Protein AF-0000000065843383 (afdb_homodimer)

Sequence (308 aa):
MALSLYLIAVICSLVGFTASQQTCDNDNRFCFPNVVANWIGAAEYCSRNGWRLAVLDSEQKQQQVEELAQRVDAFKTAKVELWIGASDLAREGKFMWHPTGLDVSYSKWIAGMPDNKDGYEHCVHLWYEPSRLINWHWNDVVCASMRRFVCEQAMALSLYLIAVICSLVGFTASQQTCDNDNRFCFPNVVANWIGAAEYCSRNGWRLAVLDSEQKQQQVEELAQRVDAFKTAKVELWIGASDLAREGKFMWHPTGLDVSYSKWIAGMPDNKDGYEHCVHLWYEPSRLINWHWNDVVCASMRRFVCEQA

Secondary structure (DSSP, 8-state):
----------------------EE-TTSSEEE-S--B-HHHHHHHHHHTTEEE----SHHHHHHHHHHHHH-GGG-SS-EEEEEEEE-SSSTT--EETTTTEE-----BPTT----GGG---EEEEEEEGGGTEEEEEEEE-TTS-BEE-EEE-/----------------------EE-TTSSEEE-S--B-HHHHHHHHHHTTEEE----SHHHHHHHHHHHHH-GGG-SS-EEEEEEEE-SSSTT--EETTTTEE-----BPTT----GGG---EEEEEEEGGGTEEEEEEEE-TTS-BEE-EEE-

pLDDT: mean 89.37, std 19.62, range [33.84, 98.94]

Nearest PDB structures (foldseek):
  4yli-assembly2_D  TM=8.016E-01  e=1.126E-09  Homo sapiens
  4wrf-assembly1_A  TM=7.908E-01  e=1.998E-09  Rattus norvegicus
  5ffs-assembly1_A  TM=7.928E-01  e=1.441E-08  Rattus norvegicus
  4wre-assembly1_A  TM=8.042E-01  e=2.725E-08  Rattus norvegicus
  5e4l-assembly1_A  TM=8.263E-01  e=9.145E-08  Homo sapiens

InterPro domains:
  IPR001304 C-type lectin-like [PF00059] (37-153)
  IPR001304 C-type lectin-like [PS50041] (27-152)
  IPR001304 C-type lectin-like [SM00034] (18-152)
  IPR016186 C-type lectin-like/link domain superfamily [G3DSA:3.10.100.10] (13-153)
  IPR016187 C-type lectin fold [SSF56436] (28-153)
  IPR050111 C-type lectin and snaclec domain-containing protein [PTHR22803] (27-153)

Structure (mmCIF, N/CA/C/O backbone):
data_AF-0000000065843383-model_v1
#
loop_
_entity.id
_entity.type
_entity.pdbx_description
1 polymer 'C-type lectin 16'
#
loop_
_atom_site.group_PDB
_atom_site.id
_atom_site.type_symbol
_atom_site.label_atom_id
_atom_site.label_alt_id
_atom_site.label_comp_id
_atom_site.label_asym_id
_atom_site.label_entity_id
_atom_site.label_seq_id
_atom_site.pdbx_PDB_ins_code
_atom_site.Cartn_x
_atom_site.Cartn_y
_atom_site.Cartn_z
_atom_site.occupancy
_atom_site.B_iso_or_equiv
_atom_site.auth_seq_id
_atom_site.auth_comp_id
_atom_site.auth_asym_id
_atom_site.auth_atom_id
_atom_site.pdbx_PDB_model_num
ATOM 1 N N . MET A 1 1 ? 53.938 -4.336 -49.5 1 35.94 1 MET A N 1
ATOM 2 C CA . MET A 1 1 ? 53.375 -4.125 -48.156 1 35.94 1 MET A CA 1
ATOM 3 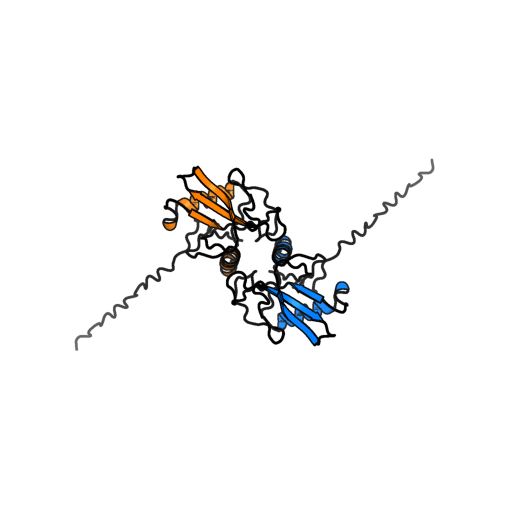C C . MET A 1 1 ? 51.938 -4.641 -48.094 1 35.94 1 MET A C 1
ATOM 5 O O . MET A 1 1 ? 51.062 -4.148 -48.781 1 35.94 1 MET A O 1
ATOM 9 N N . ALA A 1 2 ? 51.781 -6.035 -47.844 1 46.44 2 ALA A N 1
ATOM 10 C CA . ALA A 1 2 ? 50.531 -6.781 -47.625 1 46.44 2 ALA A CA 1
ATOM 11 C C . ALA A 1 2 ? 49.719 -6.18 -46.5 1 46.44 2 ALA A C 1
ATOM 13 O O . ALA A 1 2 ? 50.219 -5.93 -45.406 1 46.44 2 ALA A O 1
ATOM 14 N N . LEU A 1 3 ? 48.688 -5.391 -46.844 1 41.56 3 LEU A N 1
ATOM 15 C CA . LEU A 1 3 ? 47.688 -4.82 -45.938 1 41.56 3 LEU A CA 1
ATOM 16 C C . LEU A 1 3 ? 46.969 -5.918 -45.156 1 41.56 3 LEU A C 1
ATOM 18 O O . LEU A 1 3 ? 46.281 -6.754 -45.781 1 41.56 3 LEU A O 1
ATOM 22 N N . SER A 1 4 ? 47.562 -6.418 -44.094 1 44.94 4 SER A N 1
ATOM 23 C CA . SER A 1 4 ? 46.844 -7.355 -43.219 1 44.94 4 SER A CA 1
ATOM 24 C C . SER A 1 4 ? 45.594 -6.727 -42.656 1 44.94 4 SER A C 1
ATOM 26 O O . SER A 1 4 ? 45.656 -5.676 -42 1 44.94 4 SER A O 1
ATOM 28 N N . LEU A 1 5 ? 44.469 -6.945 -43.281 1 40.81 5 LEU A N 1
ATOM 29 C CA . LEU A 1 5 ? 43.156 -6.598 -42.75 1 40.81 5 LEU A CA 1
ATOM 30 C C . LEU A 1 5 ? 42.906 -7.32 -41.406 1 40.81 5 LEU A C 1
ATOM 32 O O . LEU A 1 5 ? 42.875 -8.555 -41.375 1 40.81 5 LEU A O 1
ATOM 36 N N . TYR A 1 6 ? 43.312 -6.695 -40.25 1 44.41 6 TYR A N 1
ATOM 37 C CA . TYR A 1 6 ? 42.875 -7.176 -38.969 1 44.41 6 TYR A CA 1
ATOM 38 C C . TYR A 1 6 ? 41.344 -7.098 -38.812 1 44.41 6 TYR A C 1
ATOM 40 O O . TYR A 1 6 ? 40.781 -6.012 -38.875 1 44.41 6 TYR A O 1
ATOM 48 N N . LEU A 1 7 ? 40.656 -8.18 -39.219 1 40.91 7 LEU A N 1
ATOM 49 C CA . LEU A 1 7 ? 39.25 -8.281 -38.875 1 40.91 7 LEU A CA 1
ATOM 50 C C . LEU A 1 7 ? 39.031 -8.297 -37.375 1 40.91 7 LEU A C 1
ATOM 52 O O . LEU A 1 7 ? 39.531 -9.203 -36.688 1 40.91 7 LEU A O 1
ATOM 56 N N . ILE A 1 8 ? 38.969 -7.141 -36.75 1 41.28 8 ILE A N 1
ATOM 57 C CA . ILE A 1 8 ? 38.562 -7.098 -35.344 1 41.28 8 ILE A CA 1
ATOM 58 C C . ILE A 1 8 ? 37.156 -7.711 -35.219 1 41.28 8 ILE A C 1
ATOM 60 O O . ILE A 1 8 ? 36.188 -7.172 -35.75 1 41.28 8 ILE A O 1
ATOM 64 N N . ALA A 1 9 ? 37.094 -9.023 -35.094 1 38.25 9 ALA A N 1
ATOM 65 C CA . ALA A 1 9 ? 35.844 -9.609 -34.625 1 38.25 9 ALA A CA 1
ATOM 66 C C . ALA A 1 9 ? 35.406 -9.023 -33.281 1 38.25 9 ALA A C 1
ATOM 68 O O . ALA A 1 9 ? 36.094 -9.219 -32.281 1 38.25 9 ALA A O 1
ATOM 69 N N . VAL A 1 10 ? 34.781 -7.832 -33.406 1 37.31 10 VAL A N 1
ATOM 70 C CA . VAL A 1 10 ? 34.062 -7.43 -32.188 1 37.31 10 VAL A CA 1
ATOM 71 C C . VAL A 1 10 ? 33.156 -8.562 -31.719 1 37.31 10 VAL A C 1
ATOM 73 O O . VAL A 1 10 ? 32.219 -8.953 -32.438 1 37.31 10 VAL A O 1
ATOM 76 N N . ILE A 1 11 ? 33.688 -9.484 -31.016 1 37.38 11 ILE A N 1
ATOM 77 C CA . ILE A 1 11 ? 32.812 -10.414 -30.312 1 37.38 11 ILE A CA 1
ATOM 78 C C . ILE A 1 11 ? 31.797 -9.633 -29.484 1 37.38 11 ILE A C 1
ATOM 80 O O . ILE A 1 11 ? 32.156 -8.906 -28.562 1 37.38 11 ILE A O 1
ATOM 84 N N . CYS A 1 12 ? 30.797 -9.141 -30.141 1 35.34 12 CYS A N 1
ATOM 85 C CA . CYS A 1 12 ? 29.641 -8.766 -29.344 1 35.34 12 CYS A CA 1
ATOM 86 C C . CYS A 1 12 ? 29.281 -9.859 -28.344 1 35.34 12 CYS A C 1
ATOM 88 O O . CYS A 1 12 ? 28.844 -10.938 -28.734 1 35.34 12 CYS A O 1
ATOM 90 N N . SER A 1 13 ? 30.141 -10.023 -27.375 1 35.97 13 SER A N 1
ATOM 91 C CA . SER A 1 13 ? 29.594 -10.844 -26.297 1 35.97 13 SER A CA 1
ATOM 92 C C . SER A 1 13 ? 28.141 -10.477 -26.031 1 35.97 13 SER A C 1
ATOM 94 O O . SER A 1 13 ? 27.828 -9.328 -25.719 1 35.97 13 SER A O 1
ATOM 96 N N . LEU A 1 14 ? 27.266 -11.039 -26.797 1 34.94 14 LEU A N 1
ATOM 97 C CA . LEU A 1 14 ? 25.938 -11.086 -26.188 1 34.94 14 LEU A CA 1
ATOM 98 C C . LEU A 1 14 ? 26.031 -11.406 -24.703 1 34.94 14 LEU A C 1
ATOM 100 O O . LEU A 1 14 ? 26.328 -12.547 -24.328 1 34.94 14 LEU A O 1
ATOM 104 N N . VAL A 1 15 ? 26.766 -10.602 -23.953 1 36.19 15 VAL A N 1
ATOM 105 C CA . VAL A 1 15 ? 26.422 -10.781 -22.547 1 36.19 15 VAL A CA 1
ATOM 106 C C . VAL A 1 15 ? 24.953 -11.18 -22.422 1 36.19 15 VAL A C 1
ATOM 108 O O . VAL A 1 15 ? 24.062 -10.43 -22.844 1 36.19 15 VAL A O 1
ATOM 111 N N . GLY A 1 16 ? 24.656 -12.359 -22.719 1 33.84 16 GLY A N 1
ATOM 112 C CA . GLY A 1 16 ? 23.359 -12.828 -22.25 1 33.84 16 GLY A CA 1
ATOM 113 C C . GLY A 1 16 ? 22.984 -12.266 -20.891 1 33.84 16 GLY A C 1
ATOM 114 O O . GLY A 1 16 ? 23.484 -12.711 -19.859 1 33.84 16 GLY A O 1
ATOM 115 N N . PHE A 1 17 ? 23.109 -11.016 -20.641 1 36.31 17 PHE A N 1
ATOM 116 C CA . PHE A 1 17 ? 22.344 -10.625 -19.469 1 36.31 17 PHE A CA 1
ATOM 117 C C . PHE A 1 17 ? 21.078 -11.461 -19.344 1 36.31 17 PHE A C 1
ATOM 119 O O . PHE A 1 17 ? 20.156 -11.336 -20.141 1 36.31 17 PHE A O 1
ATOM 126 N N . THR A 1 18 ? 21.156 -12.711 -19.047 1 39.41 18 THR A N 1
ATOM 127 C CA . THR A 1 18 ? 19.969 -13.414 -18.562 1 39.41 18 THR A CA 1
ATOM 128 C C . THR A 1 18 ? 19.156 -12.531 -17.625 1 39.41 18 THR A C 1
ATOM 130 O O . THR A 1 18 ? 19.547 -12.297 -16.484 1 39.41 18 THR A O 1
ATOM 133 N N . ALA A 1 19 ? 18.859 -11.398 -17.891 1 42.53 19 ALA A N 1
ATOM 134 C CA . ALA A 1 19 ? 17.859 -10.641 -17.125 1 42.53 19 ALA A CA 1
ATOM 135 C C . ALA A 1 19 ? 16.797 -11.562 -16.547 1 42.53 19 ALA A C 1
ATOM 137 O O . ALA A 1 19 ? 16.172 -12.344 -17.266 1 42.53 19 ALA A O 1
ATOM 138 N N . SER A 1 20 ? 16.938 -12.305 -15.508 1 50.81 20 SER A N 1
ATOM 139 C CA . SER A 1 20 ? 15.844 -13 -14.836 1 50.81 20 SER A CA 1
ATOM 140 C C . SER A 1 20 ? 14.492 -12.453 -15.273 1 50.81 20 SER A C 1
ATOM 142 O O . SER A 1 20 ? 14.156 -11.305 -14.984 1 50.81 20 SER A O 1
ATOM 144 N N . GLN A 1 21 ? 14.062 -12.664 -16.594 1 62.78 21 GLN A N 1
ATOM 145 C CA . GLN A 1 21 ? 13.07 -11.992 -17.438 1 62.78 21 GLN A CA 1
ATOM 146 C C . GLN A 1 21 ? 11.664 -12.172 -16.891 1 62.78 21 GLN A C 1
ATOM 148 O O . GLN A 1 21 ? 11.281 -13.273 -16.484 1 62.78 21 GLN A O 1
ATOM 153 N N . GLN A 1 22 ? 11.023 -11.164 -16.422 1 81.25 22 GLN A N 1
ATOM 154 C CA . GLN A 1 22 ? 9.594 -11.102 -16.172 1 81.25 22 GLN A CA 1
ATOM 155 C C . GLN A 1 22 ? 8.797 -11.75 -17.297 1 81.25 22 GLN A C 1
ATOM 157 O O . GLN A 1 22 ? 9.172 -11.641 -18.469 1 81.25 22 GLN A O 1
ATOM 162 N N . THR A 1 23 ? 7.969 -12.781 -17.016 1 88.44 23 THR A N 1
ATOM 163 C CA . THR A 1 23 ? 7.043 -13.352 -17.984 1 88.44 23 THR A CA 1
ATOM 164 C C . THR A 1 23 ? 5.75 -12.539 -18.047 1 88.44 23 THR A C 1
ATOM 166 O O . THR A 1 23 ? 5.121 -12.297 -17.016 1 88.44 23 THR A O 1
ATOM 169 N N . CYS A 1 24 ? 5.453 -12.062 -19.219 1 92.69 24 CYS A N 1
ATOM 170 C CA . CYS A 1 24 ? 4.219 -11.305 -19.422 1 92.69 24 CYS A CA 1
ATOM 171 C C . CYS A 1 24 ? 3.334 -11.984 -20.469 1 92.69 24 CYS A C 1
ATOM 173 O O . CYS A 1 24 ? 3.797 -12.844 -21.219 1 92.69 24 CYS A O 1
ATOM 175 N N . ASP A 1 25 ? 2.061 -11.68 -20.344 1 89.75 25 ASP A N 1
ATOM 176 C CA . ASP A 1 25 ? 1.201 -12.141 -21.438 1 89.75 25 ASP A CA 1
ATOM 177 C C . ASP A 1 25 ? 1.438 -11.328 -22.703 1 89.75 25 ASP A C 1
ATOM 179 O O . ASP A 1 25 ? 2.262 -10.414 -22.719 1 89.75 25 ASP A O 1
ATOM 183 N N . ASN A 1 26 ? 0.768 -11.789 -23.75 1 85.75 26 ASN A N 1
ATOM 184 C CA . ASN A 1 26 ? 1.025 -11.219 -25.062 1 85.75 26 ASN A CA 1
ATOM 185 C C . ASN A 1 26 ? 0.741 -9.719 -25.094 1 85.75 26 ASN A C 1
ATOM 187 O O . ASN A 1 26 ? 1.469 -8.953 -25.734 1 85.75 26 ASN A O 1
ATOM 191 N N . ASP A 1 27 ? -0.275 -9.266 -24.328 1 89.25 27 ASP A N 1
ATOM 192 C CA . ASP A 1 27 ? -0.665 -7.855 -24.328 1 89.25 27 ASP A CA 1
ATOM 193 C C . ASP A 1 27 ? -0.027 -7.109 -23.156 1 89.25 27 ASP A C 1
ATOM 195 O O . ASP A 1 27 ? -0.339 -5.941 -22.922 1 89.25 27 ASP A O 1
ATOM 199 N N . ASN A 1 28 ? 0.781 -7.809 -22.5 1 87.38 28 ASN A N 1
ATOM 200 C CA . ASN A 1 28 ? 1.466 -7.246 -21.328 1 87.38 28 ASN A CA 1
ATOM 201 C C . ASN A 1 28 ? 0.475 -6.723 -20.297 1 87.38 28 ASN A C 1
ATOM 203 O O . ASN A 1 28 ? 0.735 -5.719 -19.641 1 87.38 28 ASN A O 1
ATOM 207 N N . ARG A 1 29 ? -0.583 -7.367 -20.25 1 95.12 29 ARG A N 1
ATOM 208 C CA . ARG A 1 29 ? -1.569 -6.984 -19.25 1 95.12 29 ARG A CA 1
ATOM 209 C C . ARG A 1 29 ? -1.163 -7.484 -17.875 1 95.12 29 ARG A C 1
ATOM 211 O O . ARG A 1 29 ? -1.337 -6.781 -16.875 1 95.12 29 ARG A O 1
ATOM 218 N N . PHE A 1 30 ? -0.709 -8.719 -17.812 1 98.12 30 PHE A N 1
ATOM 219 C CA . PHE A 1 30 ? -0.21 -9.336 -16.578 1 98.12 30 PHE A CA 1
ATOM 220 C C . PHE A 1 30 ? 1.233 -9.789 -16.75 1 98.12 30 PHE A C 1
ATOM 222 O O . PHE A 1 30 ? 1.602 -10.32 -17.812 1 98.12 30 PHE A O 1
ATOM 229 N N . CYS A 1 31 ? 2.033 -9.539 -15.719 1 97 31 CYS A N 1
ATOM 230 C CA . CYS A 1 31 ? 3.439 -9.922 -15.734 1 97 31 CYS A CA 1
ATOM 231 C C . CYS A 1 31 ? 3.854 -10.539 -14.406 1 97 31 CYS A C 1
ATOM 233 O O . CYS A 1 31 ? 3.418 -10.086 -13.344 1 97 31 CYS A O 1
ATOM 235 N N . PHE A 1 32 ? 4.668 -11.562 -14.469 1 97.69 32 PHE A N 1
ATOM 236 C CA . PHE A 1 32 ? 5.25 -12.188 -13.289 1 97.69 32 PHE A CA 1
ATOM 237 C C . PHE A 1 32 ? 6.715 -11.797 -13.133 1 97.69 32 PHE A C 1
ATOM 239 O O . PHE A 1 32 ? 7.582 -12.32 -13.836 1 97.69 32 PHE A O 1
ATOM 246 N N . PRO A 1 33 ? 7.02 -10.867 -12.227 1 96 33 PRO A N 1
ATOM 247 C CA . PRO A 1 33 ? 8.43 -10.586 -11.945 1 96 33 PRO A CA 1
ATOM 248 C C . PRO A 1 33 ? 9.188 -11.805 -11.43 1 96 33 PRO A C 1
ATOM 250 O O . PRO A 1 33 ? 8.578 -12.703 -10.82 1 96 33 PRO A O 1
ATOM 253 N N . ASN A 1 34 ? 10.453 -11.875 -11.656 1 94.31 34 ASN A N 1
ATOM 254 C CA . ASN A 1 34 ? 11.289 -12.953 -11.141 1 94.31 34 ASN A CA 1
ATOM 255 C C . ASN A 1 34 ? 11.93 -12.578 -9.812 1 94.31 34 ASN A C 1
ATOM 257 O O . ASN A 1 34 ? 13.148 -12.695 -9.648 1 94.31 34 ASN A O 1
ATOM 261 N N . VAL A 1 35 ? 11.148 -12.102 -8.859 1 95.88 35 VAL A N 1
ATOM 262 C CA . VAL A 1 35 ? 11.562 -11.719 -7.516 1 95.88 35 VAL A CA 1
ATOM 263 C C . VAL A 1 35 ? 10.477 -12.086 -6.512 1 95.88 35 VAL A C 1
ATOM 265 O O . VAL A 1 35 ? 9.305 -12.227 -6.879 1 95.88 35 VAL A O 1
ATOM 268 N N . VAL A 1 36 ? 10.883 -12.375 -5.273 1 98 36 VAL A N 1
ATOM 269 C CA . VAL A 1 36 ? 9.953 -12.562 -4.168 1 98 36 VAL A CA 1
ATOM 270 C C . VAL A 1 36 ? 9.938 -11.32 -3.285 1 98 36 VAL A C 1
ATOM 272 O O . VAL A 1 36 ? 10.938 -10.602 -3.188 1 98 36 VAL A O 1
ATOM 275 N N . ALA A 1 37 ? 8.852 -11.016 -2.701 1 98.75 37 ALA A N 1
ATOM 276 C CA . ALA A 1 37 ? 8.688 -9.875 -1.805 1 98.75 37 ALA A CA 1
ATOM 277 C C . ALA A 1 37 ? 7.551 -10.109 -0.813 1 98.75 37 ALA A C 1
ATOM 279 O O . ALA A 1 37 ? 6.758 -11.039 -0.98 1 98.75 37 ALA A O 1
ATOM 280 N N . ASN A 1 38 ? 7.531 -9.305 0.237 1 98.88 38 ASN A N 1
ATOM 281 C CA . ASN A 1 38 ? 6.285 -9.242 0.999 1 98.88 38 ASN A CA 1
ATOM 282 C C . ASN A 1 38 ? 5.215 -8.453 0.254 1 98.88 38 ASN A C 1
ATOM 284 O O . ASN A 1 38 ? 5.469 -7.922 -0.831 1 98.88 38 ASN A O 1
ATOM 288 N N . TRP A 1 39 ? 4.094 -8.422 0.753 1 98.88 39 TRP A N 1
ATOM 289 C CA . TRP A 1 39 ? 2.953 -7.91 0.001 1 98.88 39 TRP A CA 1
ATOM 290 C C . TRP A 1 39 ? 3.17 -6.449 -0.386 1 98.88 39 TRP A C 1
ATOM 292 O O . TRP A 1 39 ? 2.947 -6.066 -1.537 1 98.88 39 TRP A O 1
ATOM 302 N N . ILE A 1 40 ? 3.609 -5.613 0.573 1 98.88 40 ILE A N 1
ATOM 303 C CA . ILE A 1 40 ? 3.855 -4.199 0.307 1 98.88 40 ILE A CA 1
ATOM 304 C C . ILE A 1 40 ? 4.98 -4.055 -0.716 1 98.88 40 ILE A C 1
ATOM 306 O O . ILE A 1 40 ? 4.887 -3.246 -1.642 1 98.88 40 ILE A O 1
ATOM 310 N N . GLY A 1 41 ? 6.035 -4.824 -0.508 1 98.81 41 GLY A N 1
ATOM 311 C CA . GLY A 1 41 ? 7.121 -4.82 -1.476 1 98.81 41 GLY A CA 1
ATOM 312 C C . GLY A 1 41 ? 6.672 -5.203 -2.875 1 98.81 41 GLY A C 1
ATOM 313 O O . GLY A 1 41 ? 7.16 -4.645 -3.859 1 98.81 41 GLY A O 1
ATOM 314 N N . ALA A 1 42 ? 5.816 -6.172 -2.984 1 98.88 42 ALA A N 1
ATOM 315 C CA . ALA A 1 42 ? 5.266 -6.562 -4.277 1 98.88 42 ALA A CA 1
ATOM 316 C C . ALA A 1 42 ? 4.516 -5.402 -4.93 1 98.88 42 ALA A C 1
ATOM 318 O O . ALA A 1 42 ? 4.691 -5.137 -6.121 1 98.88 42 ALA A O 1
ATOM 319 N N . ALA A 1 43 ? 3.703 -4.746 -4.109 1 98.88 43 ALA A N 1
ATOM 320 C CA . ALA A 1 43 ? 2.975 -3.584 -4.613 1 98.88 43 ALA A CA 1
ATOM 321 C C . ALA A 1 43 ? 3.936 -2.504 -5.102 1 98.88 43 ALA A C 1
ATOM 323 O O . ALA A 1 43 ? 3.732 -1.924 -6.172 1 98.88 43 ALA A O 1
ATOM 324 N N . GLU A 1 44 ? 4.941 -2.252 -4.359 1 98.69 44 GLU A N 1
ATOM 325 C CA . GLU A 1 44 ? 5.902 -1.209 -4.707 1 98.69 44 GLU A CA 1
ATOM 326 C C . GLU A 1 44 ? 6.723 -1.599 -5.934 1 98.69 44 GLU A C 1
ATOM 328 O O . GLU A 1 44 ? 7.039 -0.75 -6.77 1 98.69 44 GLU A O 1
ATOM 333 N N . TYR A 1 45 ? 7.094 -2.863 -6.023 1 98.25 45 TYR A N 1
ATOM 334 C CA . TYR A 1 45 ? 7.793 -3.326 -7.215 1 98.25 45 TYR A CA 1
ATOM 335 C C . TYR A 1 45 ? 6.969 -3.059 -8.469 1 98.25 45 TYR A C 1
ATOM 337 O O . TYR A 1 45 ? 7.488 -2.529 -9.461 1 98.25 45 TYR A O 1
ATOM 345 N N . CYS A 1 46 ? 5.707 -3.48 -8.398 1 98.31 46 CYS A N 1
ATOM 346 C CA . CYS A 1 46 ? 4.852 -3.264 -9.555 1 98.31 46 CYS A CA 1
ATOM 347 C C . CYS A 1 46 ? 4.75 -1.781 -9.898 1 98.31 46 CYS A C 1
ATOM 349 O O . CYS A 1 46 ? 4.891 -1.395 -11.055 1 98.31 46 CYS A O 1
ATOM 351 N N . SER A 1 47 ? 4.594 -0.934 -8.922 1 97.25 47 SER A N 1
ATOM 352 C CA . SER A 1 47 ? 4.477 0.504 -9.133 1 97.25 47 SER A CA 1
ATOM 353 C C . SER A 1 47 ? 5.75 1.073 -9.758 1 97.25 47 SER A C 1
ATOM 355 O O . SER A 1 47 ? 5.684 1.9 -10.672 1 97.25 47 SER A O 1
ATOM 357 N N . ARG A 1 48 ? 6.852 0.632 -9.281 1 97.06 48 ARG A N 1
ATOM 358 C CA . ARG A 1 48 ? 8.141 1.117 -9.773 1 97.06 48 ARG A CA 1
ATOM 359 C C . ARG A 1 48 ? 8.289 0.852 -11.273 1 97.06 48 ARG A C 1
ATOM 361 O O . ARG A 1 48 ? 8.961 1.606 -11.977 1 97.06 48 ARG A O 1
ATOM 368 N N . ASN A 1 49 ? 7.609 -0.122 -11.719 1 95.62 49 ASN A N 1
ATOM 369 C CA . ASN A 1 49 ? 7.75 -0.542 -13.109 1 95.62 49 ASN A CA 1
ATOM 370 C C . ASN A 1 49 ? 6.539 -0.129 -13.945 1 95.62 49 ASN A C 1
ATOM 372 O O . ASN A 1 49 ? 6.328 -0.655 -15.039 1 95.62 49 ASN A O 1
ATOM 376 N N . GLY A 1 50 ? 5.738 0.773 -13.43 1 94.31 50 GLY A N 1
ATOM 377 C CA . GLY A 1 50 ? 4.621 1.331 -14.172 1 94.31 50 GLY A CA 1
ATOM 378 C C . GLY A 1 50 ? 3.406 0.425 -14.195 1 94.31 50 GLY A C 1
ATOM 379 O O . GLY A 1 50 ? 2.533 0.564 -15.055 1 94.31 50 GLY A O 1
ATOM 380 N N . TRP A 1 51 ? 3.4 -0.571 -13.328 1 97.12 51 TRP A N 1
ATOM 381 C CA . TRP A 1 51 ? 2.291 -1.51 -13.188 1 97.12 51 TRP A CA 1
ATOM 382 C C . TRP A 1 51 ? 1.602 -1.34 -11.844 1 97.12 51 TRP A C 1
ATOM 384 O O . TRP A 1 51 ? 1.765 -0.312 -11.18 1 97.12 51 TRP A O 1
ATOM 394 N N . ARG A 1 52 ? 0.715 -2.115 -11.461 1 98.25 52 ARG A N 1
ATOM 395 C CA . ARG A 1 52 ? 0.09 -2.252 -10.156 1 98.25 52 ARG A CA 1
ATOM 396 C C . ARG A 1 52 ? -0.018 -3.717 -9.75 1 98.25 52 ARG A C 1
ATOM 398 O O . ARG A 1 52 ? -0.001 -4.605 -10.602 1 98.25 52 ARG A O 1
ATOM 405 N N . LEU A 1 53 ? -0.014 -3.967 -8.453 1 98.75 53 LEU A N 1
ATOM 406 C CA . LEU A 1 53 ? -0.322 -5.324 -8.008 1 98.75 53 LEU A CA 1
ATOM 407 C C . LEU A 1 53 ? -1.704 -5.75 -8.492 1 98.75 53 LEU A C 1
ATOM 409 O O . LEU A 1 53 ? -2.672 -4.996 -8.367 1 98.75 53 LEU A O 1
ATOM 413 N N . ALA A 1 54 ? -1.822 -6.883 -9.016 1 98.88 54 ALA A N 1
ATOM 414 C CA . ALA A 1 54 ? -2.906 -7.289 -9.906 1 98.88 54 ALA A CA 1
ATOM 415 C C . ALA A 1 54 ? -4.258 -7.176 -9.203 1 98.88 54 ALA A C 1
ATOM 417 O O . ALA A 1 54 ? -4.41 -7.594 -8.055 1 98.88 54 ALA A O 1
ATOM 418 N N . VAL A 1 55 ? -5.152 -6.605 -9.891 1 98.81 55 VAL A N 1
ATOM 419 C CA . VAL A 1 55 ? -6.559 -6.516 -9.523 1 98.81 55 VAL A CA 1
ATOM 420 C C . VAL A 1 55 ? -7.359 -7.586 -10.258 1 98.81 55 VAL A C 1
ATOM 422 O O . VAL A 1 55 ? -7.504 -7.531 -11.484 1 98.81 55 VAL A O 1
ATOM 425 N N . LEU A 1 56 ? -7.852 -8.586 -9.578 1 98.75 56 LEU A N 1
ATOM 426 C CA . LEU A 1 56 ? -8.641 -9.656 -10.172 1 98.75 56 LEU A CA 1
ATOM 427 C C . LEU A 1 56 ? -10.117 -9.516 -9.805 1 98.75 56 LEU A C 1
ATOM 429 O O . LEU A 1 56 ? -10.664 -10.344 -9.078 1 98.75 56 LEU A O 1
ATOM 433 N N . ASP A 1 57 ? -10.719 -8.539 -10.453 1 98.31 57 ASP A N 1
ATOM 434 C CA . ASP A 1 57 ? -12.07 -8.148 -10.047 1 98.31 57 ASP A CA 1
ATOM 435 C C . ASP A 1 57 ? -13.125 -8.852 -10.898 1 98.31 57 ASP A C 1
ATOM 437 O O . ASP A 1 57 ? -14.289 -8.461 -10.898 1 98.31 57 ASP A O 1
ATOM 441 N N . SER A 1 58 ? -12.742 -9.867 -11.656 1 98.5 58 SER A N 1
ATOM 442 C CA . SER A 1 58 ? -13.656 -10.672 -12.461 1 98.5 58 SER A CA 1
ATOM 443 C C . SER A 1 58 ? -13.109 -12.078 -12.688 1 98.5 58 SER A C 1
ATOM 445 O O . SER A 1 58 ? -11.898 -12.297 -12.609 1 98.5 58 SER A O 1
ATOM 447 N N . GLU A 1 59 ? -14.07 -12.961 -13.039 1 98.44 59 GLU A N 1
ATOM 448 C CA . GLU A 1 59 ? -13.672 -14.32 -13.391 1 98.44 59 GLU A CA 1
ATOM 449 C C . GLU A 1 59 ? -12.758 -14.336 -14.609 1 98.44 59 GLU A C 1
ATOM 451 O O . GLU A 1 59 ? -11.82 -15.133 -14.688 1 98.44 59 GLU A O 1
ATOM 456 N N . GLN A 1 60 ? -13.031 -13.484 -15.484 1 98.06 60 GLN A N 1
ATOM 457 C CA . GLN A 1 60 ? -12.227 -13.391 -16.703 1 98.06 60 GLN A CA 1
ATOM 458 C C . GLN A 1 60 ? -10.773 -13.055 -16.359 1 98.06 60 GLN A C 1
ATOM 460 O O . GLN A 1 60 ? -9.852 -13.711 -16.859 1 98.06 60 GLN A O 1
ATOM 465 N N . LYS A 1 61 ? -10.539 -12.031 -15.57 1 97.94 61 LYS A N 1
ATOM 466 C CA . LYS A 1 61 ? -9.18 -11.664 -15.188 1 97.94 61 LYS A CA 1
ATOM 467 C C . LYS A 1 61 ? -8.508 -12.773 -14.398 1 97.94 61 LYS A C 1
ATOM 469 O O . LYS A 1 61 ? -7.32 -13.055 -14.594 1 97.94 61 LYS A O 1
ATOM 474 N N . GLN A 1 62 ? -9.258 -13.422 -13.5 1 98.5 62 GLN A N 1
ATOM 475 C CA . GLN A 1 62 ? -8.758 -14.578 -12.758 1 98.5 62 GLN A CA 1
ATOM 476 C C . GLN A 1 62 ? -8.242 -15.656 -13.703 1 98.5 62 GLN A C 1
ATOM 478 O O . GLN A 1 62 ? -7.113 -16.141 -13.555 1 98.5 62 GLN A O 1
ATOM 483 N N . GLN A 1 63 ? -9.031 -15.945 -14.688 1 98.12 63 GLN A N 1
ATOM 484 C CA . GLN A 1 63 ? -8.68 -17 -15.633 1 98.12 63 GLN A CA 1
ATOM 485 C C . GLN A 1 63 ? -7.473 -16.609 -16.469 1 98.12 63 GLN A C 1
ATOM 487 O O . GLN A 1 63 ? -6.625 -17.438 -16.781 1 98.12 63 GLN A O 1
ATOM 492 N N . GLN A 1 64 ? -7.406 -15.359 -16.828 1 97.69 64 GLN A N 1
ATOM 493 C CA . GLN A 1 64 ? -6.262 -14.875 -17.594 1 97.69 64 GLN A CA 1
ATOM 494 C C . GLN A 1 64 ? -4.961 -15.086 -16.828 1 97.69 64 GLN A C 1
ATOM 496 O O . GLN A 1 64 ? -3.965 -15.539 -17.406 1 97.69 64 GLN A O 1
ATOM 501 N N . VAL A 1 65 ? -4.973 -14.742 -15.562 1 98.44 65 VAL A N 1
ATOM 502 C CA . VAL A 1 65 ? -3.775 -14.883 -14.734 1 98.44 65 VAL A CA 1
ATOM 503 C C . VAL A 1 65 ? -3.439 -16.359 -14.555 1 98.44 65 VAL A C 1
ATOM 505 O O . VAL A 1 65 ? -2.273 -16.75 -14.633 1 98.44 65 VAL A O 1
ATOM 508 N N . GLU A 1 66 ? -4.441 -17.234 -14.336 1 98 66 GLU A N 1
ATOM 509 C CA . GLU A 1 66 ? -4.227 -18.672 -14.18 1 98 66 GLU A CA 1
ATOM 510 C C . GLU A 1 66 ? -3.578 -19.266 -15.422 1 98 66 GLU A C 1
ATOM 512 O O . GLU A 1 66 ? -2.607 -20.031 -15.32 1 98 66 GLU A O 1
ATOM 517 N N . GLU A 1 67 ? -4.125 -18.906 -16.531 1 96.75 67 GLU A N 1
ATOM 518 C CA . GLU A 1 67 ? -3.609 -19.438 -17.781 1 96.75 67 GLU A CA 1
ATOM 519 C C . GLU A 1 67 ? -2.172 -19 -18.016 1 96.75 67 GLU A C 1
ATOM 521 O O . GLU A 1 67 ? -1.327 -19.781 -18.438 1 96.75 67 GLU A O 1
ATOM 526 N N . LEU A 1 68 ? -1.949 -17.75 -17.812 1 96.88 68 LEU A N 1
ATOM 527 C CA . LEU A 1 68 ? -0.593 -17.234 -17.969 1 96.88 68 LEU A CA 1
ATOM 528 C C . LEU A 1 68 ? 0.369 -17.938 -17.016 1 96.88 68 LEU A C 1
ATOM 530 O O . LEU A 1 68 ? 1.474 -18.312 -17.406 1 96.88 68 LEU A O 1
ATOM 534 N N . ALA A 1 69 ? -0.041 -18.094 -15.742 1 97.44 69 ALA A N 1
ATOM 535 C CA . ALA A 1 69 ? 0.803 -18.719 -14.727 1 97.44 69 ALA A CA 1
ATOM 536 C C . ALA A 1 69 ? 1.176 -20.141 -15.125 1 97.44 69 ALA A C 1
ATOM 538 O O . ALA A 1 69 ? 2.299 -20.594 -14.883 1 97.44 69 ALA A O 1
ATOM 539 N N . GLN A 1 70 ? 0.314 -20.812 -15.742 1 94.19 70 GLN A N 1
ATOM 540 C CA . GLN A 1 70 ? 0.531 -22.203 -16.156 1 94.19 70 GLN A CA 1
ATOM 541 C C . GLN A 1 70 ? 1.601 -22.297 -17.234 1 94.19 70 GLN A C 1
ATOM 543 O O . GLN A 1 70 ? 2.172 -23.359 -17.453 1 94.19 70 GLN A O 1
ATOM 548 N N . ARG A 1 71 ? 1.863 -21.156 -17.859 1 91.94 71 ARG A N 1
ATOM 549 C CA . ARG A 1 71 ? 2.83 -21.156 -18.953 1 91.94 71 ARG A CA 1
ATOM 550 C C . ARG A 1 71 ? 4.223 -20.797 -18.453 1 91.94 71 ARG A C 1
ATOM 552 O O . ARG A 1 71 ? 5.203 -20.906 -19.203 1 91.94 71 ARG A O 1
ATOM 559 N N . VAL A 1 72 ? 4.262 -20.375 -17.297 1 92.38 72 VAL A N 1
ATOM 560 C CA . VAL A 1 72 ? 5.539 -19.953 -16.719 1 92.38 72 VAL A CA 1
ATOM 561 C C . VAL A 1 72 ? 6.293 -21.188 -16.203 1 92.38 72 VAL A C 1
ATOM 563 O O . VAL A 1 72 ? 5.797 -21.906 -15.344 1 92.38 72 VAL A O 1
ATOM 566 N N . ASP A 1 73 ? 7.504 -21.422 -16.625 1 91.38 73 ASP A N 1
ATOM 567 C CA . ASP A 1 73 ? 8.297 -22.578 -16.25 1 91.38 73 ASP A CA 1
ATOM 568 C C . ASP A 1 73 ? 8.531 -22.625 -14.742 1 91.38 73 ASP A C 1
ATOM 570 O O . ASP A 1 73 ? 8.422 -23.688 -14.125 1 91.38 73 ASP A O 1
ATOM 574 N N . ALA A 1 74 ? 8.703 -21.5 -14.203 1 91.62 74 ALA A N 1
ATOM 575 C CA . ALA A 1 74 ? 9 -21.422 -12.773 1 91.62 74 ALA A CA 1
ATOM 576 C C . ALA A 1 74 ? 7.805 -21.859 -11.938 1 91.62 74 ALA A C 1
ATOM 578 O O . ALA A 1 74 ? 7.945 -22.141 -10.742 1 91.62 74 ALA A O 1
ATOM 579 N N . PHE A 1 75 ? 6.645 -21.922 -12.555 1 95.06 75 PHE A N 1
ATOM 580 C CA . PHE A 1 75 ? 5.438 -22.25 -11.805 1 95.06 75 PHE A CA 1
ATOM 581 C C . PHE A 1 75 ? 5 -23.688 -12.078 1 95.06 75 PHE A C 1
ATOM 583 O O . PHE A 1 75 ? 3.947 -24.125 -11.609 1 95.06 75 PHE A O 1
ATOM 590 N N . LYS A 1 76 ? 5.77 -24.422 -12.836 1 94.12 76 LYS A N 1
ATOM 591 C CA . LYS A 1 76 ? 5.523 -25.844 -13.031 1 94.12 76 LYS A CA 1
ATOM 592 C C . LYS A 1 76 ? 6.078 -26.656 -11.867 1 94.12 76 LYS A C 1
ATOM 594 O O . LYS A 1 76 ? 6.98 -27.469 -12.047 1 94.12 76 LYS A O 1
ATOM 599 N N . THR A 1 77 ? 5.641 -26.391 -10.727 1 95.31 77 THR A N 1
ATOM 600 C CA . THR A 1 77 ? 6.008 -27.016 -9.461 1 95.31 77 THR A CA 1
ATOM 601 C C . THR A 1 77 ? 4.762 -27.469 -8.703 1 95.31 77 THR A C 1
ATOM 603 O O . THR A 1 77 ? 3.637 -27.219 -9.133 1 95.31 77 THR A O 1
ATOM 606 N N . ALA A 1 78 ? 4.922 -28.203 -7.664 1 96.75 78 ALA A N 1
ATOM 607 C CA . ALA A 1 78 ? 3.832 -28.797 -6.898 1 96.75 78 ALA A CA 1
ATOM 608 C C . ALA A 1 78 ? 3.01 -27.734 -6.184 1 96.75 78 ALA A C 1
ATOM 610 O O . ALA A 1 78 ? 1.862 -27.969 -5.801 1 96.75 78 ALA A O 1
ATOM 611 N N . LYS A 1 79 ? 3.617 -26.578 -5.93 1 98.25 79 LYS A N 1
ATOM 612 C CA . LYS A 1 79 ? 2.953 -25.484 -5.207 1 98.25 79 LYS A CA 1
ATOM 613 C C . LYS A 1 79 ? 3.389 -24.125 -5.738 1 98.25 79 LYS A C 1
ATOM 615 O O . LYS A 1 79 ? 4.582 -23.891 -5.953 1 98.25 79 LYS A O 1
ATOM 620 N N . VAL A 1 80 ? 2.424 -23.266 -5.996 1 98.44 80 VAL A N 1
ATOM 621 C CA . VAL A 1 80 ? 2.686 -21.891 -6.414 1 98.44 80 VAL A CA 1
ATOM 622 C C . VAL A 1 80 ? 1.833 -20.922 -5.586 1 98.44 80 VAL A C 1
ATOM 624 O O . VAL A 1 80 ? 0.645 -21.172 -5.367 1 98.44 80 VAL A O 1
ATOM 627 N N . GLU A 1 81 ? 2.42 -19.906 -5.066 1 98.69 81 GLU A N 1
ATOM 628 C CA . GLU A 1 81 ? 1.733 -18.828 -4.352 1 98.69 81 GLU A CA 1
ATOM 629 C C . GLU A 1 81 ? 2.09 -17.469 -4.934 1 98.69 81 GLU A C 1
ATOM 631 O O . GLU A 1 81 ? 3.268 -17.141 -5.105 1 98.69 81 GLU A O 1
ATOM 636 N N . LEU A 1 82 ? 1.064 -16.672 -5.293 1 98.88 82 LEU A N 1
ATOM 637 C CA . LEU A 1 82 ? 1.261 -15.375 -5.938 1 98.88 82 LEU A CA 1
ATOM 638 C C . LEU A 1 82 ? 0.453 -14.297 -5.23 1 98.88 82 LEU A C 1
ATOM 640 O O . LEU A 1 82 ? -0.771 -14.398 -5.121 1 98.88 82 LEU A O 1
ATOM 644 N N . TRP A 1 83 ? 1.181 -13.234 -4.773 1 98.94 83 TRP A N 1
ATOM 645 C CA . TRP A 1 83 ? 0.431 -12.094 -4.266 1 98.94 83 TRP A CA 1
ATOM 646 C C . TRP A 1 83 ? -0.468 -11.508 -5.348 1 98.94 83 TRP A C 1
ATOM 648 O O . TRP A 1 83 ? -0.067 -11.406 -6.508 1 98.94 83 TRP A O 1
ATOM 658 N N . ILE A 1 84 ? -1.637 -11.086 -4.961 1 98.94 84 ILE A N 1
ATOM 659 C CA . ILE A 1 84 ? -2.484 -10.188 -5.738 1 98.94 84 ILE A CA 1
ATOM 660 C C . ILE A 1 84 ? -2.83 -8.961 -4.902 1 98.94 84 ILE A C 1
ATOM 662 O O . ILE A 1 84 ? -2.477 -8.883 -3.723 1 98.94 84 ILE A O 1
ATOM 666 N N . GLY A 1 85 ? -3.521 -8.008 -5.453 1 98.94 85 GLY A N 1
ATOM 667 C CA . GLY A 1 85 ? -3.584 -6.668 -4.883 1 98.94 85 GLY A CA 1
ATOM 668 C C . GLY A 1 85 ? -4.691 -6.508 -3.859 1 98.94 85 GLY A C 1
ATOM 669 O O . GLY A 1 85 ? -5.117 -5.387 -3.566 1 98.94 85 GLY A O 1
ATOM 670 N N . ALA A 1 86 ? -5.203 -7.543 -3.25 1 98.94 86 ALA A N 1
ATOM 671 C CA . ALA A 1 86 ? -6.301 -7.445 -2.291 1 98.94 86 ALA A CA 1
ATOM 672 C C . ALA A 1 86 ? -5.785 -7.547 -0.857 1 98.94 86 ALA A C 1
ATOM 674 O O . ALA A 1 86 ? -4.887 -8.336 -0.57 1 98.94 86 ALA A O 1
ATOM 675 N N . SER A 1 87 ? -6.328 -6.773 0.032 1 98.88 87 SER A N 1
ATOM 676 C CA . SER A 1 87 ? -6.039 -6.828 1.462 1 98.88 87 SER A CA 1
ATOM 677 C C . SER A 1 87 ? -7.18 -6.23 2.277 1 98.88 87 SER A C 1
ATOM 679 O O . SER A 1 87 ? -8.055 -5.551 1.731 1 98.88 87 SER A O 1
ATOM 681 N N . ASP A 1 88 ? -7.211 -6.539 3.502 1 98.81 88 ASP A N 1
ATOM 682 C CA . ASP A 1 88 ? -8.141 -5.859 4.402 1 98.81 88 ASP A CA 1
ATOM 683 C C . ASP A 1 88 ? -7.387 -5.09 5.488 1 98.81 88 ASP A C 1
ATOM 685 O O . ASP A 1 88 ? -7.859 -4.984 6.621 1 98.81 88 ASP A O 1
ATOM 689 N N . LEU A 1 89 ? -6.215 -4.578 5.117 1 98.31 89 LEU A N 1
ATOM 690 C CA . LEU A 1 89 ? -5.336 -3.842 6.02 1 98.31 89 LEU A CA 1
ATOM 691 C C . LEU A 1 89 ? -5.977 -2.527 6.449 1 98.31 89 LEU A C 1
ATOM 693 O O . LEU A 1 89 ? -5.738 -2.051 7.559 1 98.31 89 LEU A O 1
ATOM 697 N N . ALA A 1 90 ? -6.738 -1.908 5.531 1 98.38 90 ALA A N 1
ATOM 698 C CA . ALA A 1 90 ? -7.375 -0.633 5.852 1 98.38 90 ALA A CA 1
ATOM 699 C C . ALA A 1 90 ? -8.461 -0.811 6.906 1 98.38 90 ALA A C 1
ATOM 701 O O . ALA A 1 90 ? -8.594 0.013 7.816 1 98.38 90 ALA A O 1
ATOM 702 N N . ARG A 1 91 ? -9.203 -1.816 6.77 1 97.75 91 ARG A N 1
ATOM 703 C CA . ARG A 1 91 ? -10.266 -2.193 7.691 1 97.75 91 ARG A CA 1
ATOM 704 C C . ARG A 1 91 ? -10.445 -3.707 7.738 1 97.75 91 ARG A C 1
ATOM 706 O O . ARG A 1 91 ? -10.773 -4.328 6.727 1 97.75 91 ARG A O 1
ATOM 713 N N . GLU A 1 92 ? -10.258 -4.25 8.938 1 97.5 92 GLU A N 1
ATOM 714 C CA . GLU A 1 92 ? -10.359 -5.699 9.086 1 97.5 92 GLU A CA 1
ATOM 715 C C . GLU A 1 92 ? -11.711 -6.211 8.609 1 97.5 92 GLU A C 1
ATOM 717 O O . GLU A 1 92 ? -12.758 -5.68 8.992 1 97.5 92 GLU A O 1
ATOM 722 N N . GLY A 1 93 ? -11.688 -7.215 7.746 1 97.62 93 GLY A N 1
ATOM 723 C CA . GLY A 1 93 ? -12.906 -7.844 7.246 1 97.62 93 GLY A CA 1
ATOM 724 C C . GLY A 1 93 ? -13.398 -7.234 5.945 1 97.62 93 GLY A C 1
ATOM 725 O O . GLY A 1 93 ? -14.227 -7.828 5.254 1 97.62 93 GLY A O 1
ATOM 726 N N . LYS A 1 94 ? -12.891 -6.137 5.602 1 98.25 94 LYS A N 1
ATOM 727 C CA . LYS A 1 94 ? -13.266 -5.477 4.355 1 98.25 94 LYS A CA 1
ATOM 728 C C . LYS A 1 94 ? -12.109 -5.48 3.361 1 98.25 94 LYS A C 1
ATOM 730 O O . LYS A 1 94 ? -11.266 -4.582 3.377 1 98.25 94 LYS A O 1
ATOM 735 N N . PHE A 1 95 ? -12.195 -6.473 2.488 1 98.81 95 PHE A N 1
ATOM 736 C CA . PHE A 1 95 ? -11.117 -6.578 1.51 1 98.81 95 PHE A CA 1
ATOM 737 C C . PHE A 1 95 ? -11.312 -5.574 0.381 1 98.81 95 PHE A C 1
ATOM 739 O O . PHE A 1 9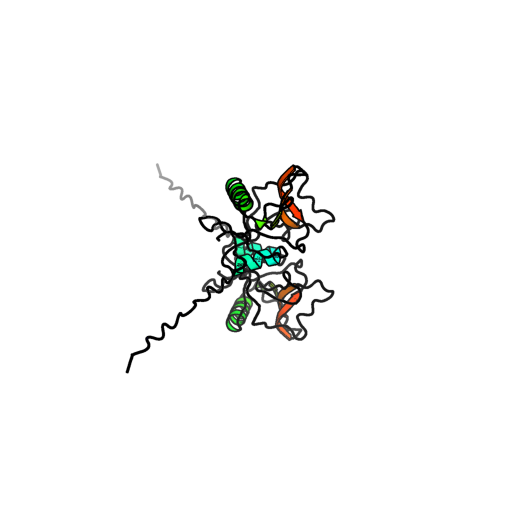5 ? -12.422 -5.391 -0.111 1 98.81 95 PHE A O 1
ATOM 746 N N . MET A 1 96 ? -10.203 -4.922 0.059 1 98.75 96 MET A N 1
ATOM 747 C CA . MET A 1 96 ? -10.148 -3.932 -1.013 1 98.75 96 MET A CA 1
ATOM 748 C C . MET A 1 96 ? -8.992 -4.23 -1.969 1 98.75 96 MET A C 1
ATOM 750 O O . MET A 1 96 ? -8.023 -4.883 -1.591 1 98.75 96 MET A O 1
ATOM 754 N N . TRP A 1 97 ? -9.266 -3.818 -3.201 1 98.88 97 TRP A N 1
ATOM 755 C CA . TRP A 1 97 ? -8.125 -3.75 -4.109 1 98.88 97 TRP A CA 1
ATOM 756 C C . TRP A 1 97 ? -7.254 -2.539 -3.797 1 98.88 97 TRP A C 1
ATOM 758 O O . TRP A 1 97 ? -7.66 -1.397 -4.027 1 98.88 97 TRP A O 1
ATOM 768 N N . HIS A 1 98 ? -6.109 -2.795 -3.365 1 98.56 98 HIS A N 1
ATOM 769 C CA . HIS A 1 98 ? -5.195 -1.761 -2.893 1 98.56 98 HIS A CA 1
ATOM 770 C C . HIS A 1 98 ? -4.883 -0.755 -3.996 1 98.56 98 HIS A C 1
ATOM 772 O O . HIS A 1 98 ? -4.91 0.456 -3.764 1 98.56 98 HIS A O 1
ATOM 778 N N . PRO A 1 99 ? -4.625 -1.187 -5.262 1 98 99 PRO A N 1
ATOM 779 C CA . PRO A 1 99 ? -4.199 -0.233 -6.285 1 98 99 PRO A CA 1
ATOM 780 C C . PRO A 1 99 ? -5.305 0.739 -6.688 1 98 99 PRO A C 1
ATOM 782 O O . PRO A 1 99 ? -5.023 1.846 -7.152 1 98 99 PRO A O 1
ATOM 785 N N . THR A 1 100 ? -6.555 0.317 -6.543 1 97.75 100 THR A N 1
ATOM 786 C CA . THR A 1 100 ? -7.645 1.144 -7.055 1 97.75 100 THR A CA 1
ATOM 787 C C . THR A 1 100 ? -8.477 1.718 -5.91 1 97.75 100 THR A C 1
ATOM 789 O O . THR A 1 100 ? -9.258 2.65 -6.109 1 97.75 100 THR A O 1
ATOM 792 N N . GLY A 1 101 ? -8.328 1.144 -4.723 1 98.12 101 GLY A N 1
ATOM 793 C CA . GLY A 1 101 ? -9.148 1.557 -3.6 1 98.12 101 GLY A CA 1
ATOM 794 C C . GLY A 1 101 ? -10.586 1.078 -3.707 1 98.12 101 GLY A C 1
ATOM 795 O O . GLY A 1 101 ? -11.461 1.553 -2.979 1 98.12 101 GLY A O 1
ATOM 796 N N . LEU A 1 102 ? -10.812 0.203 -4.605 1 98.5 102 LEU A N 1
ATOM 797 C CA . LEU A 1 102 ? -12.172 -0.29 -4.812 1 98.5 102 LEU A CA 1
ATOM 798 C C . LEU A 1 102 ? -12.414 -1.564 -4.012 1 98.5 102 LEU A C 1
ATOM 800 O O . LEU A 1 102 ? -11.469 -2.281 -3.676 1 98.5 102 LEU A O 1
ATOM 804 N N . ASP A 1 103 ? -13.625 -1.883 -3.795 1 98.25 103 ASP A N 1
ATOM 805 C CA . ASP A 1 103 ? -14.023 -3.07 -3.045 1 98.25 103 ASP A CA 1
ATOM 806 C C . ASP A 1 103 ? -13.75 -4.34 -3.846 1 98.25 103 ASP A C 1
ATOM 808 O O . ASP A 1 103 ? -13.852 -4.344 -5.074 1 98.25 103 ASP A O 1
ATOM 812 N N . VAL A 1 104 ? -13.438 -5.387 -3.139 1 98.69 104 VAL A N 1
ATOM 813 C CA . VAL A 1 104 ? -13.406 -6.719 -3.736 1 98.69 104 VAL A CA 1
ATOM 814 C C . VAL A 1 104 ? -14.836 -7.242 -3.895 1 98.69 104 VAL A C 1
ATOM 816 O O . VAL A 1 104 ? -15.523 -7.504 -2.904 1 98.69 104 VAL A O 1
ATOM 819 N N . SER A 1 105 ? -15.234 -7.367 -5.164 1 97.38 105 SER A N 1
ATOM 820 C CA . SER A 1 105 ? -16.594 -7.812 -5.438 1 97.38 105 SER A CA 1
ATOM 821 C C . SER A 1 105 ? -16.609 -9.211 -6.035 1 97.38 105 SER A C 1
ATOM 823 O O . SER A 1 105 ? -17.656 -9.852 -6.113 1 97.38 105 SER A O 1
ATOM 825 N N . TYR A 1 106 ? -15.664 -9.617 -6.586 1 98.44 106 TYR A N 1
ATOM 826 C CA . TYR A 1 106 ? -15.406 -10.984 -7.02 1 98.44 106 TYR A CA 1
ATOM 827 C C . TYR A 1 106 ? -14.289 -11.617 -6.195 1 98.44 106 TYR A C 1
ATOM 829 O O . TYR A 1 106 ? -13.305 -10.953 -5.867 1 98.44 106 TYR A O 1
ATOM 837 N N . SER A 1 107 ? -14.438 -12.828 -5.824 1 98.69 107 SER A N 1
ATOM 838 C CA . SER A 1 107 ? -13.359 -13.555 -5.164 1 98.69 107 SER A CA 1
ATOM 839 C C . SER A 1 107 ? -13.453 -15.055 -5.449 1 98.69 107 SER A C 1
ATOM 841 O O . SER A 1 107 ? -14.531 -15.578 -5.711 1 98.69 107 SER A O 1
ATOM 843 N N . LYS A 1 108 ? -12.406 -15.719 -5.492 1 98.69 108 LYS A N 1
ATOM 844 C CA . LYS A 1 108 ? -12.305 -17.172 -5.594 1 98.69 108 LYS A CA 1
ATOM 845 C C . LYS A 1 108 ? -11.656 -17.766 -4.348 1 98.69 108 LYS A C 1
ATOM 847 O O . LYS A 1 108 ? -10.656 -18.484 -4.445 1 98.69 108 LYS A O 1
ATOM 852 N N . TRP A 1 109 ? -12.258 -17.516 -3.201 1 98.75 109 TRP A N 1
ATOM 853 C CA . TRP A 1 109 ? -11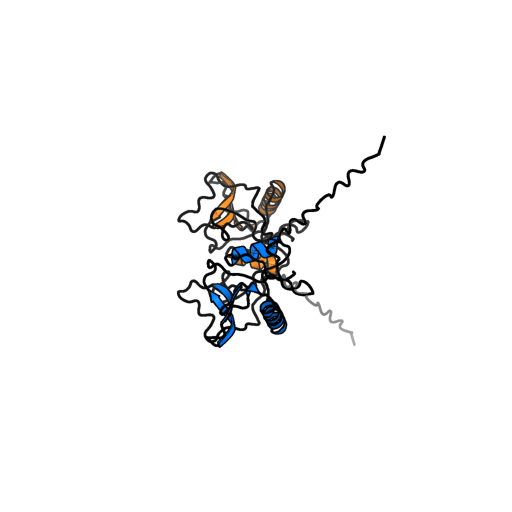.727 -17.938 -1.91 1 98.75 109 TRP A CA 1
ATOM 854 C C . TRP A 1 109 ? -11.68 -19.453 -1.801 1 98.75 109 TRP A C 1
ATOM 856 O O . TRP A 1 109 ? -12.586 -20.141 -2.271 1 98.75 109 TRP A O 1
ATOM 866 N N . ILE A 1 110 ? -10.672 -19.938 -1.152 1 97.81 110 ILE A N 1
ATOM 867 C CA . ILE A 1 110 ? -10.742 -21.297 -0.635 1 97.81 110 ILE A CA 1
ATOM 868 C C . ILE A 1 110 ? -11.938 -21.438 0.298 1 97.81 110 ILE A C 1
ATOM 870 O O . ILE A 1 110 ? -12.281 -20.5 1.02 1 97.81 110 ILE A O 1
ATOM 874 N N . ALA A 1 111 ? -12.508 -22.609 0.298 1 95.56 111 ALA A N 1
ATOM 875 C CA . ALA A 1 111 ? -13.594 -22.844 1.25 1 95.56 111 ALA A CA 1
ATOM 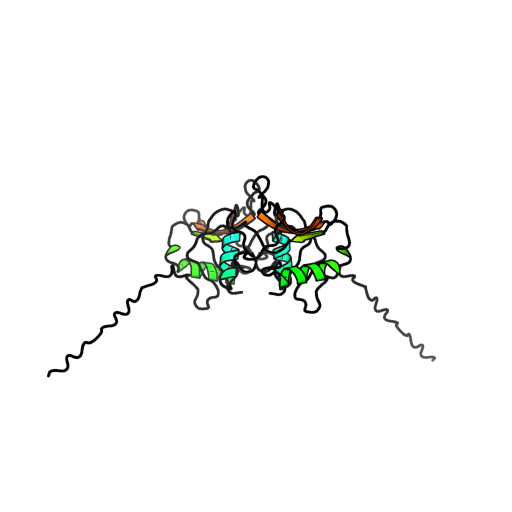876 C C . ALA A 1 111 ? -13.141 -22.562 2.678 1 95.56 111 ALA A C 1
ATOM 878 O O . ALA A 1 111 ? -12.078 -23.016 3.105 1 95.56 111 ALA A O 1
ATOM 879 N N . GLY A 1 112 ? -13.93 -21.75 3.371 1 96.62 112 GLY A N 1
ATOM 880 C CA . GLY A 1 112 ? -13.602 -21.422 4.75 1 96.62 112 GLY A CA 1
ATOM 881 C C . GLY A 1 112 ? -12.758 -20.172 4.891 1 96.62 112 GLY A C 1
ATOM 882 O O . GLY A 1 112 ? -12.508 -19.703 6.004 1 96.62 112 GLY A O 1
ATOM 883 N N . MET A 1 113 ? -12.273 -19.703 3.752 1 96.31 113 MET A N 1
ATOM 884 C CA . MET A 1 113 ? -11.477 -18.484 3.764 1 96.31 113 MET A CA 1
ATOM 885 C C . MET A 1 113 ? -12.289 -17.297 3.254 1 96.31 113 MET A C 1
ATOM 887 O O . MET A 1 113 ? -13.312 -17.484 2.584 1 96.31 113 MET A O 1
ATOM 891 N N . PRO A 1 114 ? -11.797 -16.109 3.555 1 97.88 114 PRO A N 1
ATOM 892 C CA . PRO A 1 114 ? -10.68 -15.812 4.453 1 97.88 114 PRO A CA 1
ATOM 893 C C . PRO A 1 114 ? -10.992 -16.141 5.914 1 97.88 114 PRO A C 1
ATOM 895 O O . PRO A 1 114 ? -12.141 -16 6.344 1 97.88 114 PRO A O 1
ATOM 898 N N . ASP A 1 115 ? -9.984 -16.516 6.746 1 97.44 115 ASP A N 1
ATOM 899 C CA . ASP A 1 115 ? -10.266 -16.922 8.125 1 97.44 115 ASP A CA 1
ATOM 900 C C . ASP A 1 115 ? -9.453 -16.094 9.117 1 97.44 115 ASP A C 1
ATOM 902 O O . ASP A 1 115 ? -9.594 -16.266 10.328 1 97.44 115 ASP A O 1
ATOM 906 N N . ASN A 1 116 ? -8.617 -15.203 8.578 1 97.81 116 ASN A N 1
ATOM 907 C CA . ASN A 1 116 ? -7.805 -14.367 9.453 1 97.81 116 ASN A CA 1
ATOM 908 C C . ASN A 1 116 ? -7.148 -15.188 10.562 1 97.81 116 ASN A C 1
ATOM 910 O O . ASN A 1 116 ? -7.211 -14.812 11.734 1 97.81 116 ASN A O 1
ATOM 914 N N . LYS A 1 117 ? -6.527 -16.25 10.18 1 95.12 117 LYS A N 1
ATOM 915 C CA . LYS A 1 117 ? -5.922 -17.141 11.164 1 95.12 117 LYS A CA 1
ATOM 916 C C . LYS A 1 117 ? -5.039 -16.359 12.141 1 95.12 117 LYS A C 1
ATOM 918 O O . LYS A 1 117 ? -4.234 -15.523 11.727 1 95.12 117 LYS A O 1
ATOM 923 N N . ASP A 1 118 ? -5.238 -16.547 13.5 1 95.75 118 ASP A N 1
ATOM 924 C CA . ASP A 1 118 ? -4.523 -15.93 14.609 1 95.75 118 ASP A CA 1
ATOM 925 C C . ASP A 1 118 ? -4.711 -14.414 14.609 1 95.75 118 ASP A C 1
ATOM 927 O O . ASP A 1 118 ? -4.066 -13.703 15.391 1 95.75 118 ASP A O 1
ATOM 931 N N . GLY A 1 119 ? -5.434 -13.844 13.703 1 95.94 119 GLY A N 1
ATOM 932 C CA . GLY A 1 119 ? -5.801 -12.438 13.703 1 95.94 119 GLY A CA 1
ATOM 933 C C . GLY A 1 119 ? -4.832 -11.562 12.93 1 95.94 119 GLY A C 1
ATOM 934 O O . GLY A 1 119 ? -4.906 -10.336 12.992 1 95.94 119 GLY A O 1
ATOM 935 N N . TYR A 1 120 ? -3.91 -12.156 12.133 1 96 120 TYR A N 1
ATOM 936 C CA . TYR A 1 120 ? -2.842 -11.359 11.547 1 96 120 TYR A CA 1
ATOM 937 C C . TYR A 1 120 ? -2.781 -11.539 10.039 1 96 120 TYR A C 1
ATOM 939 O O . TYR A 1 120 ? -1.822 -11.117 9.391 1 96 120 TYR A O 1
ATOM 947 N N . GLU A 1 121 ? -3.795 -12.203 9.438 1 98.44 121 GLU A N 1
ATOM 948 C CA . GLU A 1 121 ? -3.809 -12.438 8 1 98.44 121 GLU A CA 1
ATOM 949 C C . GLU A 1 121 ? -4.656 -11.391 7.277 1 98.44 121 GLU A C 1
ATOM 951 O O . GLU A 1 121 ? -5.883 -11.375 7.418 1 98.44 121 GLU A O 1
ATOM 956 N N . HIS A 1 122 ? -3.98 -10.508 6.477 1 98.69 122 HIS A N 1
ATOM 957 C CA . HIS A 1 122 ? -4.703 -9.383 5.898 1 98.69 122 HIS A CA 1
ATOM 958 C C . HIS A 1 122 ? -4.41 -9.25 4.406 1 98.69 122 HIS A C 1
ATOM 960 O O . HIS A 1 122 ? -4.977 -8.383 3.732 1 98.69 122 HIS A O 1
ATOM 966 N N . CYS A 1 123 ? -3.527 -10.016 3.891 1 98.94 123 CYS A N 1
ATOM 967 C CA . CYS A 1 123 ? -3.107 -9.898 2.498 1 98.94 123 CYS A CA 1
ATOM 968 C C . CYS A 1 123 ? -3.445 -11.164 1.722 1 98.94 123 CYS A C 1
ATOM 970 O O . CYS A 1 123 ? -3.412 -12.266 2.275 1 98.94 123 CYS A O 1
ATOM 972 N N . VAL A 1 124 ? -3.709 -11.07 0.462 1 98.94 124 VAL A N 1
ATOM 973 C CA . VAL A 1 124 ? -4.301 -12.164 -0.303 1 98.94 124 VAL A CA 1
ATOM 974 C C . VAL A 1 124 ? -3.299 -12.664 -1.339 1 98.94 124 VAL A C 1
ATOM 976 O O . VAL A 1 124 ? -2.623 -11.875 -1.997 1 98.94 124 VAL A O 1
ATOM 979 N N . HIS A 1 125 ? -3.232 -13.961 -1.403 1 98.88 125 HIS A N 1
ATOM 980 C CA . HIS A 1 125 ? -2.457 -14.578 -2.471 1 98.88 125 HIS A CA 1
ATOM 981 C C . HIS A 1 125 ? -3.271 -15.648 -3.191 1 98.88 125 HIS A C 1
ATOM 983 O O . HIS A 1 125 ? -4.234 -16.188 -2.637 1 98.88 125 HIS A O 1
ATOM 989 N N . LEU A 1 126 ? -2.965 -15.891 -4.449 1 98.88 126 LEU A N 1
ATOM 990 C CA . LEU A 1 126 ? -3.396 -17.078 -5.172 1 98.88 126 LEU A CA 1
ATOM 991 C C . LEU A 1 126 ? -2.59 -18.297 -4.738 1 98.88 126 LEU A C 1
ATOM 993 O O . LEU A 1 126 ? -1.374 -18.219 -4.551 1 98.88 126 LEU A O 1
ATOM 997 N N . TRP A 1 127 ? -3.281 -19.406 -4.676 1 98.75 127 TRP A N 1
ATOM 998 C CA . TRP A 1 127 ? -2.65 -20.641 -4.23 1 98.75 127 TRP A CA 1
ATOM 999 C C . TRP A 1 127 ? -2.971 -21.797 -5.18 1 98.75 127 TRP A C 1
ATOM 1001 O O . TRP A 1 127 ? -4.141 -22.094 -5.438 1 98.75 127 TRP A O 1
ATOM 1011 N N . TYR A 1 128 ? -1.934 -22.344 -5.785 1 98.62 128 TYR A N 1
ATOM 1012 C CA . TYR A 1 128 ? -2.02 -23.547 -6.605 1 98.62 128 TYR A CA 1
ATOM 1013 C C . TYR A 1 128 ? -1.296 -24.719 -5.945 1 98.62 128 TYR A C 1
ATOM 1015 O O . TYR A 1 128 ? -0.085 -24.656 -5.719 1 98.62 128 TYR A O 1
ATOM 1023 N N . GLU A 1 129 ? -2 -25.734 -5.609 1 98.44 129 GLU A N 1
ATOM 1024 C CA . GLU A 1 129 ? -1.496 -26.969 -5.02 1 98.44 129 GLU A CA 1
ATOM 1025 C C . GLU A 1 129 ? -2.447 -28.141 -5.281 1 98.44 129 GLU A C 1
ATOM 1027 O O . GLU A 1 129 ? -3.225 -28.516 -4.402 1 98.44 129 GLU A O 1
ATOM 1032 N N . PRO A 1 130 ? -2.268 -28.766 -6.383 1 96.62 130 PRO A N 1
ATOM 1033 C CA . PRO A 1 130 ? -3.209 -29.812 -6.812 1 96.62 130 PRO A CA 1
ATOM 1034 C C . PRO A 1 130 ? -3.332 -30.953 -5.805 1 96.62 130 PRO A C 1
ATOM 1036 O O . PRO A 1 130 ? -4.41 -31.531 -5.652 1 96.62 130 PRO A O 1
ATOM 1039 N N . SER A 1 131 ? -2.268 -31.312 -5.129 1 97.75 131 SER A N 1
ATOM 1040 C CA . SER A 1 131 ? -2.291 -32.406 -4.172 1 97.75 131 SER A CA 1
ATOM 1041 C C . SER A 1 131 ? -3.295 -32.156 -3.055 1 97.75 131 SER A C 1
ATOM 1043 O O . SER A 1 131 ? -3.756 -33.094 -2.396 1 97.75 131 SER A O 1
ATOM 1045 N N . ARG A 1 132 ? -3.668 -30.875 -2.885 1 97.25 132 ARG A N 1
ATOM 1046 C CA . ARG A 1 132 ? -4.648 -30.5 -1.87 1 97.25 132 ARG A CA 1
ATOM 1047 C C . ARG A 1 132 ? -5.941 -30.016 -2.514 1 97.25 132 ARG A C 1
ATOM 1049 O O . ARG A 1 132 ? -6.762 -29.375 -1.859 1 97.25 132 ARG A O 1
ATOM 1056 N N . LEU A 1 133 ? -6.02 -30.172 -3.789 1 97.19 133 LEU A N 1
ATOM 1057 C CA . LEU A 1 133 ? -7.172 -29.766 -4.586 1 97.19 133 LEU A CA 1
ATOM 1058 C C . LEU A 1 133 ? -7.34 -28.25 -4.57 1 97.19 133 LEU A C 1
ATOM 1060 O O . LEU A 1 133 ? -8.469 -27.75 -4.559 1 97.19 133 LEU A O 1
ATOM 1064 N N . ILE A 1 134 ? -6.316 -27.547 -4.438 1 98.12 134 ILE A N 1
ATOM 1065 C CA . ILE A 1 134 ? -6.312 -26.094 -4.488 1 98.12 134 ILE A CA 1
ATOM 1066 C C . ILE A 1 134 ? -5.891 -25.625 -5.879 1 98.12 134 ILE A C 1
ATOM 1068 O O . ILE A 1 134 ? -4.777 -25.906 -6.324 1 98.12 134 ILE A O 1
ATOM 1072 N N . ASN A 1 135 ? -6.785 -25.016 -6.594 1 98.06 135 ASN A N 1
ATOM 1073 C CA . ASN A 1 135 ? -6.574 -24.609 -7.977 1 98.06 135 ASN A CA 1
ATOM 1074 C C . ASN A 1 135 ? -6.688 -23.094 -8.125 1 98.06 135 ASN A C 1
ATOM 1076 O O . ASN A 1 135 ? -7.699 -22.578 -8.609 1 98.06 135 ASN A O 1
ATOM 1080 N N . TRP A 1 136 ? -5.609 -22.375 -7.777 1 98.5 136 TRP A N 1
ATOM 1081 C CA . TRP A 1 136 ? -5.473 -20.922 -7.895 1 98.5 136 TRP A CA 1
ATOM 1082 C C . TRP A 1 136 ? -6.555 -20.203 -7.094 1 98.5 136 TRP A C 1
ATOM 1084 O O . TRP A 1 136 ? -7.109 -19.203 -7.547 1 98.5 136 TRP A O 1
ATOM 1094 N N . HIS A 1 137 ? -6.906 -20.797 -5.938 1 98.88 137 HIS A N 1
ATOM 1095 C CA . HIS A 1 137 ? -7.855 -20.172 -5.012 1 98.88 137 HIS A CA 1
ATOM 1096 C C . HIS A 1 137 ? -7.184 -19.109 -4.168 1 98.88 137 HIS A C 1
ATOM 1098 O O . HIS A 1 137 ? -5.953 -19.031 -4.113 1 98.88 137 HIS A O 1
ATOM 1104 N N . TRP A 1 138 ? -8.039 -18.281 -3.619 1 98.94 138 TRP A N 1
ATOM 1105 C CA . TRP A 1 138 ? -7.531 -17.172 -2.814 1 98.94 138 TRP A CA 1
ATOM 1106 C C . TRP A 1 138 ? -7.367 -17.594 -1.357 1 98.94 138 TRP A C 1
ATOM 1108 O O . TRP A 1 138 ? -8.188 -18.344 -0.821 1 98.94 138 TRP A O 1
ATOM 1118 N N . ASN A 1 139 ? -6.379 -17.125 -0.713 1 98.88 139 ASN A N 1
ATOM 1119 C CA . ASN A 1 139 ? -6.133 -17.312 0.713 1 98.88 139 ASN A CA 1
ATOM 1120 C C . ASN A 1 139 ? -5.566 -16.047 1.348 1 98.88 139 ASN A C 1
ATOM 1122 O O . ASN A 1 139 ? -4.723 -15.367 0.754 1 98.88 139 ASN A O 1
ATOM 1126 N N . ASP A 1 140 ? -6.094 -15.625 2.506 1 98.81 140 ASP A N 1
ATOM 1127 C CA . ASP A 1 140 ? -5.477 -14.523 3.244 1 98.81 140 ASP A CA 1
ATOM 1128 C C . ASP A 1 140 ? -4.371 -15.031 4.164 1 98.81 140 ASP A C 1
ATOM 1130 O O . ASP A 1 140 ? -4.531 -16.062 4.824 1 98.81 140 ASP A O 1
ATOM 1134 N N . VAL A 1 141 ? -3.297 -14.344 4.137 1 98.75 141 VAL A N 1
ATOM 1135 C CA . VAL A 1 141 ? -2.131 -14.727 4.93 1 98.75 141 VAL A CA 1
ATOM 1136 C C . VAL A 1 141 ? -1.454 -13.477 5.484 1 98.75 141 VAL A C 1
ATOM 1138 O O . VAL A 1 141 ? -1.907 -12.352 5.238 1 98.75 141 VAL A O 1
ATOM 1141 N N . VAL A 1 142 ? -0.434 -13.672 6.371 1 98.56 142 VAL A N 1
ATOM 1142 C CA . VAL A 1 142 ? 0.325 -12.562 6.945 1 98.56 142 VAL A CA 1
ATOM 1143 C C . VAL A 1 142 ? 1.057 -11.812 5.836 1 98.56 142 VAL A C 1
ATOM 1145 O O . VAL A 1 142 ? 1.646 -12.422 4.945 1 98.56 142 VAL A O 1
ATOM 1148 N N . CYS A 1 143 ? 1.037 -10.516 5.852 1 98.62 143 CYS A N 1
ATOM 1149 C CA . CYS A 1 143 ? 1.523 -9.664 4.777 1 98.62 143 CYS A CA 1
ATOM 1150 C C . CYS A 1 143 ? 3.043 -9.727 4.672 1 98.62 143 CYS A C 1
ATOM 1152 O O . CYS A 1 143 ? 3.607 -9.469 3.607 1 98.62 143 CYS A O 1
ATOM 1154 N N . ALA A 1 144 ? 3.66 -10.07 5.715 1 97.88 144 ALA A N 1
ATOM 1155 C CA . ALA A 1 144 ? 5.117 -9.992 5.797 1 97.88 144 ALA A CA 1
ATOM 1156 C C . ALA A 1 144 ? 5.77 -11.18 5.098 1 97.88 144 ALA A C 1
ATOM 1158 O O . ALA A 1 144 ? 6.977 -11.18 4.852 1 97.88 144 ALA A O 1
ATOM 1159 N N . SER A 1 145 ? 4.992 -12.281 4.816 1 98.38 145 SER A N 1
ATOM 1160 C CA . SER A 1 145 ? 5.574 -13.445 4.156 1 98.38 145 SER A CA 1
ATOM 1161 C C . SER A 1 145 ? 6.039 -13.102 2.744 1 98.38 145 SER A C 1
ATOM 1163 O O . SER A 1 145 ? 5.523 -12.172 2.121 1 98.38 145 SER A O 1
ATOM 1165 N N . MET A 1 146 ? 7.059 -13.828 2.318 1 98.69 146 MET A N 1
ATOM 1166 C CA . MET A 1 146 ? 7.645 -13.578 1.004 1 98.69 146 MET A CA 1
ATOM 1167 C C . MET A 1 146 ? 7.012 -14.477 -0.054 1 98.69 146 MET A C 1
ATOM 1169 O O . MET A 1 146 ? 6.898 -15.688 0.141 1 98.69 146 MET A O 1
ATOM 1173 N N . ARG A 1 147 ? 6.598 -13.898 -1.213 1 98.56 147 ARG A N 1
ATOM 1174 C CA . ARG A 1 147 ? 5.98 -14.656 -2.297 1 98.56 147 ARG A CA 1
ATOM 1175 C C . ARG A 1 147 ? 6.273 -14.016 -3.648 1 98.56 147 ARG A C 1
ATOM 1177 O O . ARG A 1 147 ? 6.641 -12.844 -3.719 1 98.56 147 ARG A O 1
ATOM 1184 N N . ARG A 1 148 ? 6.148 -14.836 -4.645 1 98.25 148 ARG A N 1
ATOM 1185 C CA . ARG A 1 148 ? 6.016 -14.273 -5.984 1 98.25 148 ARG A CA 1
ATOM 1186 C C . ARG A 1 148 ? 4.703 -13.508 -6.129 1 98.25 148 ARG A C 1
ATOM 1188 O O . ARG A 1 148 ? 3.883 -13.492 -5.207 1 98.25 148 ARG A O 1
ATOM 1195 N N . PHE A 1 149 ? 4.598 -12.766 -7.25 1 98.81 149 PHE A N 1
ATOM 1196 C CA . PHE A 1 149 ? 3.408 -11.93 -7.391 1 98.81 149 PHE A CA 1
ATOM 1197 C C . PHE A 1 149 ? 3.146 -11.609 -8.859 1 98.81 149 PHE A C 1
ATOM 1199 O O . PHE A 1 149 ? 3.977 -11.906 -9.719 1 98.81 149 PHE A O 1
ATOM 1206 N N . VAL A 1 150 ? 1.996 -11.156 -9.102 1 98.81 150 VAL A N 1
ATOM 1207 C CA . VAL A 1 150 ? 1.584 -10.797 -10.453 1 98.81 150 VAL A CA 1
ATOM 1208 C C . VAL A 1 150 ? 1.278 -9.297 -10.516 1 98.81 150 VAL A C 1
ATOM 1210 O O . VAL A 1 150 ? 0.603 -8.758 -9.633 1 98.81 150 VAL A O 1
ATOM 1213 N N . CYS A 1 151 ? 1.857 -8.633 -11.469 1 98.56 151 CYS A N 1
ATOM 1214 C CA . CYS A 1 151 ? 1.566 -7.238 -11.766 1 98.56 151 CYS A CA 1
ATOM 1215 C C . CYS A 1 151 ? 0.587 -7.121 -12.93 1 98.56 151 CYS A C 1
ATOM 1217 O O . CYS A 1 151 ? 0.545 -7.992 -13.797 1 98.56 151 CYS A O 1
ATOM 1219 N N . GLU A 1 152 ? -0.151 -6.07 -12.844 1 98.56 152 GLU A N 1
ATOM 1220 C CA . GLU A 1 152 ? -1.116 -5.762 -13.898 1 98.56 152 GLU A CA 1
ATOM 1221 C C . GLU A 1 152 ? -0.86 -4.379 -14.492 1 98.56 152 GLU A C 1
ATOM 1223 O O . GLU A 1 152 ? -0.561 -3.432 -13.766 1 98.56 152 GLU A O 1
ATOM 1228 N N . GLN A 1 153 ? -0.989 -4.285 -15.828 1 94.69 153 GLN A N 1
ATOM 1229 C CA . GLN A 1 153 ? -0.907 -2.977 -16.469 1 94.69 153 GLN A CA 1
ATOM 1230 C C . GLN A 1 153 ? -2.021 -2.055 -15.984 1 94.69 153 GLN A C 1
ATOM 1232 O O . GLN A 1 153 ? -3.18 -2.467 -15.898 1 94.69 153 GLN A O 1
ATOM 1237 N N . ALA A 1 154 ? -1.649 -0.814 -15.5 1 81.19 154 ALA A N 1
ATOM 1238 C CA . ALA A 1 154 ? -2.588 0.149 -14.93 1 81.19 154 ALA A CA 1
ATOM 1239 C C . ALA A 1 154 ? -3.48 0.751 -16.016 1 81.19 154 ALA A C 1
ATOM 1241 O O . ALA A 1 154 ? -3.068 0.879 -17.156 1 81.19 154 ALA A O 1
ATOM 1242 N N . MET B 1 1 ? -62.469 35.188 -16.422 1 35.53 1 MET B N 1
ATOM 1243 C CA . MET B 1 1 ? -61.719 34.156 -15.742 1 35.53 1 MET B CA 1
ATOM 1244 C C . MET B 1 1 ? -60.219 34.5 -15.719 1 35.53 1 MET B C 1
ATOM 1246 O O . MET B 1 1 ? -59.625 34.688 -16.766 1 35.53 1 MET B O 1
ATOM 1250 N N . ALA B 1 2 ? -59.75 35.219 -14.602 1 41.28 2 ALA B N 1
ATOM 1251 C CA . ALA B 1 2 ? -58.375 35.656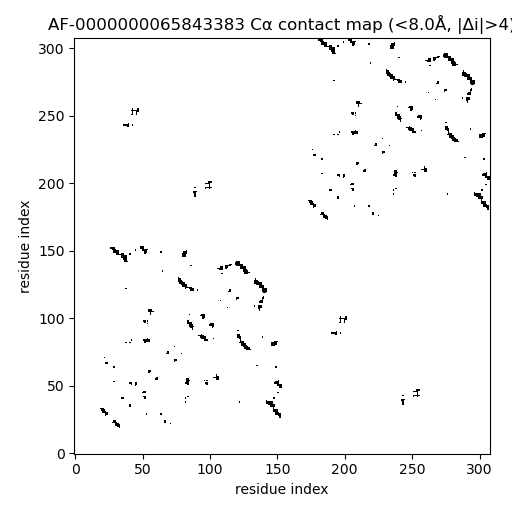 -14.258 1 41.28 2 ALA B CA 1
ATOM 1252 C C . ALA B 1 2 ? -57.438 34.469 -14.211 1 41.28 2 ALA B C 1
ATOM 1254 O O . ALA B 1 2 ? -57.719 33.438 -13.562 1 41.28 2 ALA B O 1
ATOM 1255 N N . LEU B 1 3 ? -56.562 34.281 -15.25 1 40.84 3 LEU B N 1
ATOM 1256 C CA . LEU B 1 3 ? -55.469 33.281 -15.344 1 40.84 3 LEU B CA 1
ATOM 1257 C C . LEU B 1 3 ? -54.5 33.438 -14.188 1 40.84 3 LEU B C 1
ATOM 1259 O O . LEU B 1 3 ? -53.844 34.5 -14.039 1 40.84 3 LEU B O 1
ATOM 1263 N N . SER B 1 4 ? -54.812 32.844 -13.047 1 43.66 4 SER B N 1
ATOM 1264 C CA . SER B 1 4 ? -53.875 32.812 -11.93 1 43.66 4 SER B CA 1
ATOM 1265 C C . SER B 1 4 ? -52.562 32.188 -12.32 1 43.66 4 SER B C 1
ATOM 1267 O O . SER B 1 4 ? -52.531 31.031 -12.781 1 43.66 4 SER B O 1
ATOM 1269 N N . LEU B 1 5 ? -51.594 32.938 -12.727 1 42.47 5 LEU B N 1
ATOM 1270 C CA . LEU B 1 5 ? -50.188 32.5 -12.922 1 42.47 5 LEU B CA 1
ATOM 1271 C C . LEU B 1 5 ? -49.594 31.953 -11.625 1 42.47 5 LEU B C 1
ATOM 1273 O O . LEU B 1 5 ? -49.469 32.688 -10.648 1 42.47 5 LEU B O 1
ATOM 1277 N N . TYR B 1 6 ? -49.844 30.641 -11.32 1 45.81 6 TYR B N 1
ATOM 1278 C CA . TYR B 1 6 ? -49.125 29.984 -10.242 1 45.81 6 TYR B CA 1
ATOM 1279 C C . TYR B 1 6 ? -47.625 29.969 -10.531 1 45.81 6 TYR B C 1
ATOM 1281 O O . TYR B 1 6 ? -47.188 29.375 -11.523 1 45.81 6 TYR B O 1
ATOM 1289 N N . LEU B 1 7 ? -46.875 30.984 -10.055 1 41.91 7 LEU B N 1
ATOM 1290 C CA . LEU B 1 7 ? -45.406 30.922 -10.039 1 41.91 7 LEU B CA 1
ATOM 1291 C C . LEU B 1 7 ? -44.938 29.766 -9.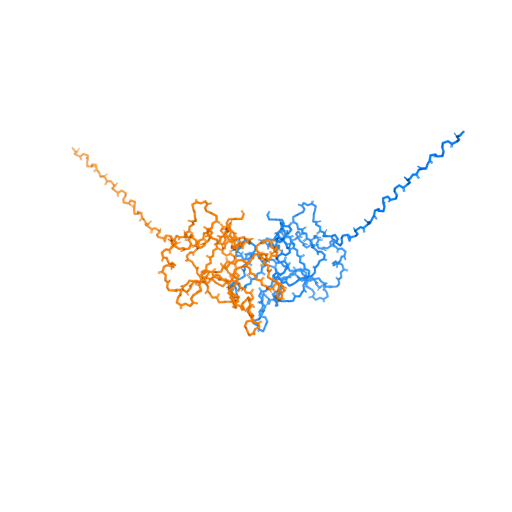18 1 41.91 7 LEU B C 1
ATOM 1293 O O . LEU B 1 7 ? -45.188 29.734 -7.973 1 41.91 7 LEU B O 1
ATOM 1297 N N . ILE B 1 8 ? -44.812 28.594 -9.75 1 42.38 8 ILE B N 1
ATOM 1298 C CA . ILE B 1 8 ? -44.125 27.516 -9.031 1 42.38 8 ILE B CA 1
ATOM 1299 C C . ILE B 1 8 ? -42.688 27.938 -8.727 1 42.38 8 ILE B C 1
ATOM 1301 O O . ILE B 1 8 ? -41.875 28.109 -9.633 1 42.38 8 ILE B O 1
ATOM 1305 N N . ALA B 1 9 ? -42.469 28.641 -7.609 1 39.91 9 ALA B N 1
ATOM 1306 C CA . ALA B 1 9 ? -41.094 28.781 -7.133 1 39.91 9 ALA B CA 1
ATOM 1307 C C . ALA B 1 9 ? -40.438 27.438 -6.859 1 39.91 9 ALA B C 1
ATOM 1309 O O . ALA B 1 9 ? -40.875 26.703 -5.969 1 39.91 9 ALA B O 1
ATOM 1310 N N . VAL B 1 10 ? -39.938 26.828 -7.941 1 38.84 10 VAL B N 1
ATOM 1311 C CA . VAL B 1 10 ? -39.031 25.703 -7.664 1 38.84 10 VAL B CA 1
ATOM 1312 C C . VAL B 1 10 ? -37.938 26.156 -6.688 1 38.84 10 VAL B C 1
ATOM 1314 O O . VAL B 1 10 ? -37.156 27.031 -7 1 38.84 10 VAL B O 1
ATOM 1317 N N . ILE B 1 11 ? -38.25 26.125 -5.445 1 38.19 11 ILE B N 1
ATOM 1318 C CA . ILE B 1 11 ? -37.156 26.266 -4.477 1 38.19 11 ILE B CA 1
ATOM 1319 C C . ILE B 1 11 ? -36.062 25.25 -4.77 1 38.19 11 ILE B C 1
ATOM 1321 O O . ILE B 1 11 ? -36.312 24.031 -4.691 1 38.19 11 ILE B O 1
ATOM 1325 N N . CYS B 1 12 ? -35.25 25.531 -5.719 1 35.59 12 CYS B N 1
ATOM 1326 C CA . CYS B 1 12 ? -34 24.797 -5.754 1 35.59 12 CYS B CA 1
ATOM 1327 C C . CYS B 1 12 ? -33.344 24.75 -4.375 1 35.59 12 CYS B C 1
ATOM 1329 O O . CYS B 1 12 ? -32.906 25.766 -3.855 1 35.59 12 CYS B O 1
ATOM 1331 N N . SER B 1 13 ? -33.938 24 -3.5 1 36.41 13 SER B N 1
ATOM 1332 C CA . SER B 1 13 ? -33.125 23.75 -2.33 1 36.41 13 SER B CA 1
ATOM 1333 C C . SER B 1 13 ? -31.672 23.469 -2.729 1 36.41 13 SER B C 1
ATOM 1335 O O . SER B 1 13 ? -31.406 22.547 -3.504 1 36.41 13 SER B O 1
ATOM 1337 N N . LEU B 1 14 ? -30.922 24.5 -2.918 1 35.22 14 LEU B N 1
ATOM 1338 C CA . LEU B 1 14 ? -29.5 24.203 -2.783 1 35.22 14 LEU B CA 1
ATOM 1339 C C . LEU B 1 14 ? -29.234 23.25 -1.62 1 35.22 14 LEU B C 1
ATOM 1341 O O . LEU B 1 14 ? -29.344 23.641 -0.456 1 35.22 14 LEU B O 1
ATOM 1345 N N . VAL B 1 15 ? -29.875 22.094 -1.641 1 36.31 15 VAL B N 1
ATOM 1346 C CA . VAL B 1 15 ? -29.219 21.172 -0.724 1 36.31 15 VAL B CA 1
ATOM 1347 C C . VAL B 1 15 ? -27.719 21.469 -0.675 1 36.31 15 VAL B C 1
ATOM 1349 O O . VAL B 1 15 ? -27.031 21.406 -1.697 1 36.31 15 VAL B O 1
ATOM 1352 N N . GLY B 1 16 ? -27.375 22.469 -0.029 1 34 16 GLY B N 1
ATOM 1353 C CA . GLY B 1 16 ? -25.953 22.531 0.308 1 34 16 GLY B CA 1
ATOM 1354 C C . GLY B 1 16 ? -25.359 21.156 0.606 1 34 16 GLY B C 1
ATOM 1355 O O . GLY B 1 16 ? -25.609 20.594 1.67 1 34 16 GLY B O 1
ATOM 1356 N N . PHE B 1 17 ? -25.547 20.188 -0.189 1 36.44 17 PHE B N 1
ATOM 1357 C CA . PHE B 1 17 ? -24.594 19.094 0.054 1 36.44 17 PHE B CA 1
ATOM 1358 C C . PHE B 1 17 ? -23.266 19.641 0.567 1 36.44 17 PHE B C 1
ATOM 1360 O O . PHE B 1 17 ? -22.531 20.281 -0.174 1 36.44 17 PHE B O 1
ATOM 1367 N N . THR B 1 18 ? -23.203 20.172 1.734 1 39.72 18 THR B N 1
ATOM 1368 C CA . THR B 1 18 ? -21.891 20.344 2.357 1 39.72 18 THR B CA 1
ATOM 1369 C C . THR B 1 18 ? -21 19.156 2.08 1 39.72 18 THR B C 1
ATOM 1371 O O . THR B 1 18 ? -21.188 18.078 2.643 1 39.72 18 THR B O 1
ATOM 1374 N N . ALA B 1 19 ? -20.859 18.672 0.98 1 42.56 19 ALA B N 1
ATOM 1375 C CA . ALA B 1 19 ? -19.812 17.719 0.647 1 42.56 19 ALA B CA 1
ATOM 1376 C C . ALA B 1 19 ? -18.578 17.906 1.533 1 42.56 19 ALA B C 1
ATOM 1378 O O . ALA B 1 19 ? -18.062 19.016 1.646 1 42.56 19 ALA B O 1
ATOM 1379 N N . SER B 1 20 ? -18.438 17.453 2.717 1 50.81 20 SER B N 1
ATOM 1380 C CA . SER B 1 20 ? -17.188 17.453 3.463 1 50.81 20 SER B CA 1
ATOM 1381 C C . SER B 1 20 ? -15.992 17.672 2.543 1 50.81 20 SER B C 1
ATOM 1383 O O . SER B 1 20 ? -15.688 16.844 1.688 1 50.81 20 SER B O 1
ATOM 1385 N N . GLN B 1 21 ? -15.82 18.922 1.896 1 62.81 21 GLN B N 1
ATOM 1386 C CA . GLN B 1 21 ? -15.109 19.344 0.702 1 62.81 21 GLN B CA 1
ATOM 1387 C C . GLN B 1 21 ? -13.602 19.188 0.876 1 62.81 21 GLN B C 1
ATOM 1389 O O . GLN B 1 21 ? -13.039 19.609 1.886 1 62.81 21 GLN B O 1
ATOM 1394 N N . GLN B 1 22 ? -12.977 18.234 0.275 1 80.12 22 GLN B N 1
ATOM 1395 C CA . GLN B 1 22 ? -11.531 18.156 0.086 1 80.12 22 GLN B CA 1
ATOM 1396 C C . GLN B 1 22 ? -10.961 19.516 -0.315 1 80.12 22 GLN B C 1
ATOM 1398 O O . GLN B 1 22 ? -11.602 20.266 -1.045 1 80.12 22 GLN B O 1
ATOM 1403 N N . THR B 1 23 ? -9.977 20.062 0.43 1 88.25 23 THR B N 1
ATOM 1404 C CA . THR B 1 23 ? -9.242 21.266 0.031 1 88.25 23 THR B CA 1
ATOM 1405 C C . THR B 1 23 ? -8.078 20.906 -0.891 1 88.25 23 THR B C 1
ATOM 1407 O O . THR B 1 23 ? -7.262 20.047 -0.56 1 88.25 23 THR B O 1
ATOM 1410 N N . CYS B 1 24 ? -8.109 21.469 -2.066 1 92.62 24 CYS B N 1
ATOM 1411 C CA . CYS B 1 24 ? -7.035 21.25 -3.029 1 92.62 24 CYS B CA 1
ATOM 1412 C C . CYS B 1 24 ? -6.34 22.562 -3.375 1 92.62 24 CYS B C 1
ATOM 1414 O O . CYS B 1 24 ? -6.863 23.641 -3.098 1 92.62 24 CYS B O 1
ATOM 1416 N N . ASP B 1 25 ? -5.105 22.406 -3.807 1 89.5 25 ASP B N 1
ATOM 1417 C CA . ASP B 1 25 ? -4.465 23.609 -4.332 1 89.5 25 ASP B CA 1
ATOM 1418 C C . ASP B 1 25 ? -5.055 24 -5.684 1 89.5 25 ASP B C 1
ATOM 1420 O O . ASP B 1 25 ? -5.953 23.328 -6.191 1 89.5 25 ASP B O 1
ATOM 1424 N N . ASN B 1 26 ? -4.594 25.156 -6.156 1 85.44 26 ASN B N 1
ATOM 1425 C CA . ASN B 1 26 ? -5.188 25.734 -7.352 1 85.44 26 ASN B CA 1
ATOM 1426 C C . ASN B 1 26 ? -5.07 24.797 -8.547 1 85.44 26 ASN B C 1
ATOM 1428 O O . ASN B 1 26 ? -5.996 24.688 -9.359 1 85.44 26 ASN B O 1
ATOM 1432 N N . ASP B 1 27 ? -3.959 24.031 -8.641 1 89 27 ASP B N 1
ATOM 1433 C CA . ASP B 1 27 ? -3.725 23.141 -9.773 1 89 27 ASP B CA 1
ATOM 1434 C C . ASP B 1 27 ? -4.16 21.703 -9.453 1 89 27 ASP B C 1
ATOM 1436 O O . ASP B 1 27 ? -3.924 20.797 -10.242 1 89 27 ASP B O 1
ATOM 1440 N N . ASN B 1 28 ? -4.734 21.594 -8.32 1 87.12 28 ASN B N 1
ATOM 1441 C CA . ASN B 1 28 ? -5.199 20.281 -7.867 1 87.12 28 ASN B CA 1
ATOM 1442 C C . ASN B 1 28 ? -4.062 19.266 -7.82 1 87.12 28 ASN B C 1
ATOM 1444 O O . ASN B 1 28 ? -4.266 18.094 -8.094 1 87.12 28 ASN B O 1
ATOM 1448 N N . ARG B 1 29 ? -2.961 19.781 -7.539 1 95 29 ARG B N 1
ATOM 1449 C CA . ARG B 1 29 ? -1.818 18.875 -7.41 1 95 29 ARG B CA 1
ATOM 1450 C C . ARG B 1 29 ? -1.854 18.125 -6.078 1 95 29 ARG B C 1
ATOM 1452 O O . ARG B 1 29 ? -1.531 16.938 -6.02 1 95 29 ARG B O 1
ATOM 1459 N N . PHE B 1 30 ? -2.164 18.844 -5.023 1 98.12 30 PHE B N 1
ATOM 1460 C CA . PHE B 1 30 ? -2.314 18.281 -3.688 1 98.12 30 PHE B CA 1
ATOM 1461 C C . PHE B 1 30 ? -3.705 18.562 -3.133 1 98.12 30 PHE B C 1
ATOM 1463 O O . PHE B 1 30 ? -4.242 19.656 -3.316 1 98.12 30 PHE B O 1
ATOM 1470 N N . CYS B 1 31 ? -4.266 17.562 -2.486 1 97 31 CYS B N 1
ATOM 1471 C CA . CYS B 1 31 ? -5.594 17.672 -1.896 1 97 31 CYS B CA 1
ATOM 1472 C C . CYS B 1 31 ? -5.637 17.047 -0.511 1 97 31 CYS B C 1
ATOM 1474 O O . CYS B 1 31 ? -5.027 16 -0.281 1 97 31 CYS B O 1
ATOM 1476 N N . PHE B 1 32 ? -6.348 17.672 0.387 1 97.75 32 PHE B N 1
ATOM 1477 C CA . PHE B 1 32 ? -6.59 17.141 1.725 1 97.75 32 PHE B CA 1
ATOM 1478 C C . PHE B 1 32 ? -8.016 16.625 1.85 1 97.75 32 PHE B C 1
ATOM 1480 O O . PHE B 1 32 ? -8.961 17.406 1.992 1 97.75 32 PHE B O 1
ATOM 1487 N N . PRO B 1 33 ? -8.211 15.32 1.794 1 96 33 PRO B N 1
ATOM 1488 C CA . PRO B 1 33 ? -9.547 14.781 2.068 1 96 33 PRO B CA 1
ATOM 1489 C C . PRO B 1 33 ? -10.039 15.125 3.473 1 96 33 PRO B C 1
ATOM 1491 O O . PRO B 1 33 ? -9.234 15.328 4.383 1 96 33 PRO B O 1
ATOM 1494 N N . ASN B 1 34 ? -11.312 15.219 3.658 1 94.31 34 ASN B N 1
ATOM 1495 C CA . ASN B 1 34 ? -11.898 15.461 4.973 1 94.31 34 ASN B CA 1
ATOM 1496 C C . ASN B 1 34 ? -12.273 14.156 5.668 1 94.31 34 ASN B C 1
ATOM 1498 O O . ASN B 1 34 ? -13.406 13.992 6.113 1 94.31 34 ASN B O 1
ATOM 1502 N N . VAL B 1 35 ? -11.352 13.219 5.742 1 95.81 35 VAL B N 1
ATOM 1503 C CA . VAL B 1 35 ? -11.5 11.922 6.395 1 95.81 35 VAL B CA 1
ATOM 1504 C C . VAL B 1 35 ? -10.188 11.523 7.059 1 95.81 35 VAL B C 1
ATOM 1506 O O . VAL B 1 35 ? -9.117 12.008 6.68 1 95.81 35 VAL B O 1
ATOM 1509 N N . VAL B 1 36 ? -10.281 10.75 8.148 1 98 36 VAL B N 1
ATOM 1510 C CA . VAL B 1 36 ? -9.117 10.141 8.781 1 98 36 VAL B CA 1
ATOM 1511 C C . VAL B 1 36 ? -9.031 8.664 8.406 1 98 36 VAL B C 1
ATOM 1513 O O . VAL B 1 36 ? -10.055 8.023 8.156 1 98 36 VAL B O 1
ATOM 1516 N N . ALA B 1 37 ? -7.879 8.141 8.312 1 98.75 37 ALA B N 1
ATOM 1517 C CA . ALA B 1 37 ? -7.637 6.734 7.988 1 98.75 37 ALA B CA 1
ATOM 1518 C C . ALA B 1 37 ? -6.293 6.27 8.539 1 98.75 37 ALA B C 1
ATOM 1520 O O . ALA B 1 37 ? -5.465 7.086 8.953 1 98.75 37 ALA B O 1
ATOM 1521 N N . ASN B 1 38 ? -6.121 4.953 8.594 1 98.88 38 ASN B N 1
ATOM 1522 C CA . ASN B 1 38 ? -4.754 4.469 8.75 1 98.88 38 ASN B CA 1
ATOM 1523 C C . ASN B 1 38 ? -3.959 4.609 7.453 1 98.88 38 ASN B C 1
ATOM 1525 O O . ASN B 1 38 ? -4.496 5.043 6.434 1 98.88 38 ASN B O 1
ATOM 1529 N N . TRP B 1 39 ? -2.762 4.332 7.508 1 98.88 39 TRP B N 1
ATOM 1530 C CA . TRP B 1 39 ? -1.874 4.668 6.398 1 98.88 39 TRP B CA 1
ATOM 1531 C C . TRP B 1 39 ? -2.316 3.973 5.117 1 98.88 39 TRP B C 1
ATOM 1533 O O . TRP B 1 39 ? -2.387 4.598 4.055 1 98.88 39 TRP B O 1
ATOM 1543 N N . ILE B 1 40 ? -2.615 2.66 5.199 1 98.88 40 ILE B N 1
ATOM 1544 C CA . ILE B 1 40 ? -3.055 1.898 4.035 1 98.88 40 ILE B CA 1
ATOM 1545 C C . ILE B 1 40 ? -4.383 2.455 3.527 1 98.88 40 ILE B C 1
ATOM 1547 O O . ILE B 1 40 ? -4.57 2.625 2.32 1 98.88 40 ILE B O 1
ATOM 1551 N N . GLY B 1 41 ? -5.289 2.703 4.457 1 98.81 41 GLY B N 1
ATOM 1552 C CA . GLY B 1 41 ? -6.555 3.311 4.082 1 98.81 41 GLY B CA 1
ATOM 1553 C C . GLY B 1 41 ? -6.391 4.648 3.387 1 98.81 41 GLY B C 1
ATOM 1554 O O . GLY B 1 41 ? -7.137 4.969 2.457 1 98.81 41 GLY B O 1
ATOM 1555 N N . ALA B 1 42 ? -5.477 5.457 3.848 1 98.88 42 ALA B N 1
ATOM 1556 C CA . ALA B 1 42 ? -5.188 6.734 3.203 1 98.88 42 ALA B CA 1
ATOM 1557 C C . ALA B 1 42 ? -4.723 6.531 1.764 1 98.88 42 ALA B C 1
ATOM 1559 O O . ALA B 1 42 ? -5.18 7.227 0.854 1 98.88 42 ALA B O 1
ATOM 1560 N N . ALA B 1 43 ? -3.818 5.566 1.612 1 98.88 43 ALA B N 1
ATOM 1561 C CA . ALA B 1 43 ? -3.338 5.25 0.27 1 98.88 43 ALA B CA 1
ATOM 1562 C C . ALA B 1 43 ? -4.488 4.805 -0.631 1 98.88 43 ALA B C 1
ATOM 1564 O O . ALA B 1 43 ? -4.586 5.242 -1.78 1 98.88 43 ALA B O 1
ATOM 1565 N N . GLU B 1 44 ? -5.328 3.986 -0.128 1 98.69 44 GLU B N 1
ATOM 1566 C CA . GLU B 1 44 ? -6.441 3.461 -0.912 1 98.69 44 GLU B CA 1
ATOM 1567 C C . GLU B 1 44 ? -7.465 4.551 -1.213 1 98.69 44 GLU B C 1
ATOM 1569 O O . GLU B 1 44 ? -8.047 4.582 -2.301 1 98.69 44 GLU B O 1
ATOM 1574 N N . TYR B 1 45 ? -7.727 5.41 -0.246 1 98.31 45 TYR B N 1
ATOM 1575 C CA . TYR B 1 45 ? -8.625 6.535 -0.498 1 98.31 45 TYR B CA 1
ATOM 1576 C C . TYR B 1 45 ? -8.125 7.375 -1.668 1 98.31 45 TYR B C 1
ATOM 1578 O O . TYR B 1 45 ? -8.898 7.711 -2.57 1 98.31 45 TYR B O 1
ATOM 1586 N N . CYS B 1 46 ? -6.836 7.727 -1.594 1 98.38 46 CYS B N 1
ATOM 1587 C CA . CYS B 1 46 ? -6.285 8.539 -2.672 1 98.38 46 CYS B CA 1
ATOM 1588 C C . CYS B 1 46 ? -6.41 7.824 -4.012 1 98.38 46 CYS B C 1
ATOM 1590 O O . CYS B 1 46 ? -6.84 8.422 -5 1 98.38 46 CYS B O 1
ATOM 1592 N N . SER B 1 47 ? -6.129 6.551 -4.059 1 97.31 47 SER B N 1
ATOM 1593 C CA . SER B 1 47 ? -6.211 5.777 -5.293 1 97.31 47 SER B CA 1
ATOM 1594 C C . SER B 1 47 ? -7.641 5.734 -5.824 1 97.31 47 SER B C 1
ATOM 1596 O O . SER B 1 47 ? -7.863 5.879 -7.031 1 97.31 47 SER B O 1
ATOM 1598 N N . ARG B 1 48 ? -8.562 5.562 -4.957 1 97.12 48 ARG B N 1
ATOM 1599 C CA . ARG B 1 48 ? -9.969 5.477 -5.344 1 97.12 48 ARG B CA 1
ATOM 1600 C C . ARG B 1 48 ? -10.422 6.754 -6.051 1 97.12 48 ARG B C 1
ATOM 1602 O O . ARG B 1 48 ? -11.305 6.715 -6.906 1 97.12 48 ARG B O 1
ATOM 1609 N N . ASN B 1 49 ? -9.766 7.797 -5.762 1 95.62 49 ASN B N 1
ATOM 1610 C CA . ASN B 1 49 ? -10.172 9.094 -6.289 1 95.62 49 ASN B CA 1
ATOM 1611 C C . ASN B 1 49 ? -9.227 9.57 -7.391 1 95.62 49 ASN B C 1
ATOM 1613 O O . ASN B 1 49 ? -9.219 10.75 -7.738 1 95.62 49 ASN B O 1
ATOM 1617 N N . GLY B 1 50 ? -8.414 8.672 -7.914 1 94.31 50 GLY B N 1
ATOM 1618 C CA . GLY B 1 50 ? -7.555 8.977 -9.047 1 94.31 50 GLY B CA 1
ATOM 1619 C C . GLY B 1 50 ? -6.285 9.703 -8.648 1 94.31 50 GLY B C 1
ATOM 1620 O O . GLY B 1 50 ? -5.645 10.344 -9.492 1 94.31 50 GLY B O 1
ATOM 1621 N N . TRP B 1 51 ? -5.984 9.727 -7.359 1 97.06 51 TRP B N 1
ATOM 1622 C CA . TRP B 1 51 ? -4.781 10.352 -6.82 1 97.06 51 TRP B CA 1
ATOM 1623 C C . TRP B 1 51 ? -3.832 9.305 -6.254 1 97.06 51 TRP B C 1
ATOM 1625 O O . TRP B 1 51 ? -3.951 8.117 -6.566 1 97.06 51 TRP B O 1
ATOM 1635 N N . ARG B 1 52 ? -2.82 9.617 -5.629 1 98.25 52 ARG B N 1
ATOM 1636 C CA . ARG B 1 52 ? -1.909 8.789 -4.84 1 98.25 52 ARG B CA 1
ATOM 1637 C C . ARG B 1 52 ? -1.566 9.469 -3.516 1 98.25 52 ARG B C 1
ATOM 1639 O O . ARG B 1 52 ? -1.679 10.688 -3.389 1 98.25 52 ARG B O 1
ATOM 1646 N N . LEU B 1 53 ? -1.252 8.672 -2.525 1 98.75 53 LEU B N 1
ATOM 1647 C CA . LEU B 1 53 ? -0.719 9.266 -1.305 1 98.75 53 LEU B CA 1
ATOM 1648 C C . LEU B 1 53 ? 0.559 10.047 -1.595 1 98.75 53 LEU B C 1
ATOM 1650 O O . LEU B 1 53 ? 1.452 9.547 -2.283 1 98.75 53 LEU B O 1
ATOM 1654 N N . ALA B 1 54 ? 0.675 11.188 -1.101 1 98.88 54 ALA B N 1
ATOM 1655 C CA . ALA B 1 54 ? 1.571 12.234 -1.597 1 98.88 54 ALA B CA 1
ATOM 1656 C C . ALA B 1 54 ? 3.027 11.773 -1.542 1 98.88 54 ALA B C 1
ATOM 1658 O O . ALA B 1 54 ? 3.469 11.211 -0.538 1 98.88 54 ALA B O 1
ATOM 1659 N N . VAL B 1 55 ? 3.68 12 -2.59 1 98.81 55 VAL B N 1
ATOM 1660 C CA . VAL B 1 55 ? 5.117 11.805 -2.736 1 98.81 55 VAL B CA 1
ATOM 1661 C C . VAL B 1 55 ? 5.84 13.141 -2.582 1 98.81 55 VAL B C 1
ATOM 1663 O O . VAL B 1 55 ? 5.703 14.023 -3.428 1 98.81 55 VAL B O 1
ATOM 1666 N N . LEU B 1 56 ? 6.562 13.336 -1.526 1 98.75 56 LEU B N 1
ATOM 1667 C CA . LEU B 1 56 ? 7.312 14.562 -1.274 1 98.75 56 LEU B CA 1
ATOM 1668 C C . LEU B 1 56 ? 8.805 14.336 -1.479 1 98.75 56 LEU B C 1
ATOM 1670 O O . LEU B 1 56 ? 9.586 14.391 -0.524 1 98.75 56 LEU B O 1
ATOM 1674 N N . ASP B 1 57 ? 9.156 14.242 -2.742 1 98.31 57 ASP B N 1
ATOM 1675 C CA . ASP B 1 57 ? 10.508 13.812 -3.076 1 98.31 57 ASP B CA 1
ATOM 1676 C C . ASP B 1 57 ? 11.422 15.016 -3.316 1 98.31 57 ASP B C 1
ATOM 1678 O O . ASP B 1 57 ? 12.516 14.867 -3.861 1 98.31 57 ASP B O 1
ATOM 1682 N N . SER B 1 58 ? 10.984 16.219 -2.949 1 98.5 58 SER B N 1
ATOM 1683 C CA . SER B 1 58 ? 11.781 17.438 -3.059 1 98.5 58 SER B CA 1
ATOM 1684 C C . SER B 1 58 ? 11.336 18.484 -2.037 1 98.5 58 SER B C 1
ATOM 1686 O O . SER B 1 58 ? 10.203 18.438 -1.552 1 98.5 58 SER B O 1
ATOM 1688 N N . GLU B 1 59 ? 12.281 19.422 -1.812 1 98.44 59 GLU B N 1
ATOM 1689 C CA . GLU B 1 59 ? 11.945 20.547 -0.933 1 98.44 59 GLU B CA 1
ATOM 1690 C C . GLU B 1 59 ? 10.789 21.359 -1.492 1 98.44 59 GLU B C 1
ATOM 1692 O O . GLU B 1 59 ? 9.953 21.859 -0.736 1 98.44 59 GLU B O 1
ATOM 1697 N N . GLN B 1 60 ? 10.781 21.484 -2.74 1 98.06 60 GLN B N 1
ATOM 1698 C CA . GLN B 1 60 ? 9.727 22.25 -3.396 1 98.06 60 GLN B CA 1
ATOM 1699 C C . GLN B 1 60 ? 8.352 21.641 -3.115 1 98.06 60 GLN B C 1
ATOM 1701 O O . GLN B 1 60 ? 7.418 22.344 -2.74 1 98.06 60 GLN B O 1
ATOM 1706 N N . LYS B 1 61 ? 8.203 20.344 -3.318 1 97.94 61 LYS B N 1
ATOM 1707 C CA . LYS B 1 61 ? 6.926 19.672 -3.057 1 97.94 61 LYS B CA 1
ATOM 1708 C C . LYS B 1 61 ? 6.559 19.75 -1.577 1 97.94 61 LYS B C 1
ATOM 1710 O O . LYS B 1 61 ? 5.395 19.969 -1.23 1 97.94 61 LYS B O 1
ATOM 1715 N N . GLN B 1 62 ? 7.555 19.594 -0.697 1 98.5 62 GLN B N 1
ATOM 1716 C CA . GLN B 1 62 ? 7.348 19.75 0.739 1 98.5 62 GLN B CA 1
ATOM 1717 C C . GLN B 1 62 ? 6.75 21.109 1.063 1 98.5 62 GLN B C 1
ATOM 1719 O O . GLN B 1 62 ? 5.742 21.203 1.767 1 98.5 62 GLN B O 1
ATOM 1724 N N . GLN B 1 63 ? 7.336 22.109 0.488 1 98.12 63 GLN B N 1
ATOM 1725 C CA . GLN B 1 63 ? 6.891 23.484 0.754 1 98.12 63 GLN B CA 1
ATOM 1726 C C . GLN B 1 63 ? 5.492 23.719 0.198 1 98.12 63 GLN B C 1
ATOM 1728 O O . GLN B 1 63 ? 4.688 24.422 0.813 1 98.12 63 GLN B O 1
ATOM 1733 N N . GLN B 1 64 ? 5.227 23.172 -0.942 1 97.69 64 GLN B N 1
ATOM 1734 C CA . GLN B 1 64 ? 3.9 23.297 -1.532 1 97.69 64 GLN B CA 1
ATOM 1735 C C . GLN B 1 64 ? 2.826 22.734 -0.607 1 97.69 64 GLN B C 1
ATOM 1737 O O . GLN B 1 64 ? 1.781 23.359 -0.409 1 97.69 64 GLN B O 1
ATOM 1742 N N . VAL B 1 65 ? 3.082 21.578 -0.059 1 98.44 65 VAL B N 1
ATOM 1743 C CA . VAL B 1 65 ? 2.119 20.922 0.827 1 98.44 65 VAL B CA 1
ATOM 1744 C C . VAL B 1 65 ? 1.984 21.734 2.117 1 98.44 65 VAL B C 1
ATOM 1746 O O . VAL B 1 65 ? 0.875 21.922 2.621 1 98.44 65 VAL B O 1
ATOM 1749 N N . GLU B 1 66 ? 3.088 22.25 2.688 1 98 66 GLU B N 1
ATOM 1750 C CA . GLU B 1 66 ? 3.061 23.047 3.902 1 98 66 GLU B CA 1
ATOM 1751 C C . GLU B 1 66 ? 2.217 24.312 3.713 1 98 66 GLU B C 1
ATOM 1753 O O . GLU B 1 66 ? 1.373 24.641 4.551 1 98 66 GLU B O 1
ATOM 1758 N N . GLU B 1 67 ? 2.471 24.953 2.627 1 96.69 67 GLU B N 1
ATOM 1759 C CA . GLU B 1 67 ? 1.746 26.188 2.348 1 96.69 67 GLU B CA 1
ATOM 1760 C C . GLU B 1 67 ? 0.253 25.922 2.176 1 96.69 67 GLU B C 1
ATOM 1762 O O . GLU B 1 67 ? -0.578 26.672 2.693 1 96.69 67 GLU B O 1
ATOM 1767 N N . LEU B 1 68 ? -0.041 24.922 1.436 1 96.88 68 LEU B N 1
ATOM 1768 C CA . LEU B 1 68 ? -1.443 24.562 1.25 1 96.88 68 LEU B CA 1
ATOM 1769 C C . LEU B 1 68 ? -2.098 24.219 2.584 1 96.88 68 LEU B C 1
ATOM 1771 O O . LEU B 1 68 ? -3.219 24.656 2.859 1 96.88 68 LEU B O 1
ATOM 1775 N N . ALA B 1 69 ? -1.406 23.422 3.406 1 97.44 69 ALA B N 1
ATOM 1776 C CA . ALA B 1 69 ? -1.939 22.984 4.699 1 97.44 69 ALA B CA 1
ATOM 1777 C C . ALA B 1 69 ? -2.244 24.188 5.59 1 97.44 69 ALA B C 1
ATOM 1779 O O . ALA B 1 69 ? -3.234 24.188 6.328 1 97.44 69 ALA B O 1
ATOM 1780 N N . GLN B 1 70 ? -1.47 25.172 5.512 1 94.31 70 GLN B N 1
ATOM 1781 C CA . GLN B 1 70 ? -1.627 26.359 6.336 1 94.31 70 GLN B CA 1
ATOM 1782 C C . GLN B 1 70 ? -2.893 27.125 5.961 1 94.31 70 GLN B C 1
ATOM 1784 O O . GLN B 1 70 ? -3.389 27.938 6.742 1 94.31 70 GLN B O 1
ATOM 1789 N N . ARG B 1 71 ? -3.404 26.828 4.777 1 92.06 71 ARG B N 1
ATOM 1790 C CA . ARG B 1 71 ? -4.582 27.547 4.297 1 92.06 71 ARG B CA 1
ATOM 1791 C C . ARG B 1 71 ? -5.863 26.797 4.656 1 92.06 71 ARG B C 1
ATOM 1793 O O . ARG B 1 71 ? -6.965 27.328 4.5 1 92.06 71 ARG B O 1
ATOM 1800 N N . VAL B 1 72 ? -5.688 25.641 5.082 1 92.5 72 VAL B N 1
ATOM 1801 C CA . VAL B 1 72 ? -6.848 24.828 5.414 1 92.5 72 VAL B CA 1
ATOM 1802 C C . VAL B 1 72 ? -7.34 25.156 6.816 1 92.5 72 VAL B C 1
ATOM 1804 O O . VAL B 1 72 ? -6.594 25.047 7.789 1 92.5 72 VAL B O 1
ATOM 1807 N N . ASP B 1 73 ? -8.586 25.516 6.996 1 91.44 73 ASP B N 1
ATOM 1808 C CA . ASP B 1 73 ? -9.148 25.922 8.281 1 91.44 73 ASP B CA 1
ATOM 1809 C C . ASP B 1 73 ? -9.031 24.812 9.312 1 91.44 73 ASP B C 1
ATOM 1811 O O . ASP B 1 73 ? -8.68 25.062 10.469 1 91.44 73 ASP B O 1
ATOM 1815 N N . ALA B 1 74 ? -9.188 23.641 8.859 1 91.75 74 ALA B N 1
ATOM 1816 C CA . ALA B 1 74 ? -9.172 22.5 9.758 1 91.75 74 ALA B CA 1
ATOM 1817 C C . ALA B 1 74 ? -7.781 22.281 10.352 1 91.75 74 ALA B C 1
ATOM 1819 O O . ALA B 1 74 ? -7.625 21.562 11.344 1 91.75 74 ALA B O 1
ATOM 1820 N N . PHE B 1 75 ? -6.797 22.906 9.742 1 95.12 75 PHE B N 1
ATOM 1821 C CA . PHE B 1 75 ? -5.426 22.672 10.188 1 95.12 75 PHE B CA 1
ATOM 1822 C C . PHE B 1 75 ? -4.914 23.875 10.984 1 95.12 75 PHE B C 1
ATOM 1824 O O . PHE B 1 75 ? -3.74 23.906 11.367 1 95.12 75 PHE B O 1
ATOM 1831 N N . LYS B 1 76 ? -5.754 24.844 11.227 1 94.25 76 LYS B N 1
ATOM 1832 C CA . LYS B 1 76 ? -5.406 25.953 12.117 1 94.25 76 LYS B CA 1
ATOM 1833 C C . LYS B 1 76 ? -5.602 25.562 13.578 1 94.25 76 LYS B C 1
ATOM 1835 O O . LYS B 1 76 ? -6.43 26.156 14.273 1 94.25 76 LYS B O 1
ATOM 1840 N N . THR B 1 77 ? -4.957 24.578 14.008 1 95.31 77 THR B N 1
ATOM 1841 C CA . THR B 1 77 ? -4.969 24 15.344 1 95.31 77 THR B CA 1
ATOM 1842 C C . THR B 1 77 ? -3.551 23.859 15.891 1 95.31 77 THR B C 1
ATOM 1844 O O . THR B 1 77 ? -2.578 24.125 15.18 1 95.31 77 THR B O 1
ATOM 1847 N N . ALA B 1 78 ? -3.402 23.562 17.141 1 96.75 78 ALA B N 1
ATOM 1848 C CA . ALA B 1 78 ? -2.117 23.5 17.828 1 96.75 78 ALA B CA 1
ATOM 1849 C C . ALA B 1 78 ? -1.271 22.344 17.297 1 96.75 78 ALA B C 1
ATOM 1851 O O . ALA B 1 78 ? -0.049 22.328 17.469 1 96.75 78 ALA B O 1
ATOM 1852 N N . LYS B 1 79 ? -1.932 21.328 16.719 1 98.25 79 LYS B N 1
ATOM 1853 C CA . LYS B 1 79 ? -1.241 20.141 16.219 1 98.25 79 LYS B CA 1
ATOM 1854 C C . LYS B 1 79 ? -1.919 19.594 14.961 1 98.25 79 LYS B C 1
ATOM 1856 O O . LYS B 1 79 ? -3.146 19.484 14.914 1 98.25 79 LYS B O 1
ATOM 1861 N N . VAL B 1 80 ? -1.125 19.312 13.938 1 98.44 80 VAL B N 1
ATOM 1862 C CA . VAL B 1 80 ? -1.608 18.688 12.711 1 98.44 80 VAL B CA 1
ATOM 1863 C C . VAL B 1 80 ? -0.698 17.531 12.328 1 98.44 80 VAL B C 1
ATOM 1865 O O . VAL B 1 80 ? 0.528 17.641 12.391 1 98.44 80 VAL B O 1
ATOM 1868 N N . GLU B 1 81 ? -1.259 16.406 12.031 1 98.69 81 GLU B N 1
ATOM 1869 C CA . GLU B 1 81 ? -0.546 15.242 11.531 1 98.69 81 GLU B CA 1
ATOM 1870 C C . GLU B 1 81 ? -1.158 14.734 10.227 1 98.69 81 GLU B C 1
ATOM 1872 O O . GLU B 1 81 ? -2.369 14.523 10.141 1 98.69 81 GLU B O 1
ATOM 1877 N N . LEU B 1 82 ? -0.325 14.578 9.172 1 98.88 82 LEU B N 1
ATOM 1878 C CA . LEU B 1 82 ? -0.788 14.188 7.848 1 98.88 82 LEU B CA 1
ATOM 1879 C C . LEU B 1 82 ? 0.041 13.023 7.309 1 98.88 82 LEU B C 1
ATOM 1881 O O . LEU B 1 82 ? 1.263 13.133 7.184 1 98.88 82 LEU B O 1
ATOM 1885 N N . TRP B 1 83 ? -0.668 11.922 6.965 1 98.94 83 TRP B N 1
ATOM 1886 C CA . TRP B 1 83 ? 0.056 10.859 6.27 1 98.94 83 TRP B CA 1
ATOM 1887 C C . TRP B 1 83 ? 0.632 11.367 4.949 1 98.94 83 TRP B C 1
ATOM 1889 O O . TRP B 1 83 ? -0.022 12.133 4.234 1 98.94 83 TRP B O 1
ATOM 1899 N N . ILE B 1 84 ? 1.803 10.922 4.629 1 98.94 84 ILE B N 1
ATOM 1900 C CA . ILE B 1 84 ? 2.363 10.992 3.281 1 98.94 84 ILE B CA 1
ATOM 1901 C C . ILE B 1 84 ? 2.758 9.594 2.814 1 98.94 84 ILE B C 1
ATOM 1903 O O . ILE B 1 84 ? 2.666 8.625 3.576 1 98.94 84 ILE B O 1
ATOM 1907 N N . GLY B 1 85 ? 3.225 9.445 1.609 1 98.94 85 GLY B N 1
ATOM 1908 C CA . GLY B 1 85 ? 3.271 8.148 0.956 1 98.94 85 GLY B CA 1
ATOM 1909 C C . GLY B 1 85 ? 4.551 7.379 1.242 1 98.94 85 GLY B C 1
ATOM 1910 O O . GLY B 1 85 ? 4.895 6.445 0.516 1 98.94 85 GLY B O 1
ATOM 1911 N N . ALA B 1 86 ? 5.293 7.676 2.271 1 98.94 86 ALA B N 1
ATOM 1912 C CA . ALA B 1 86 ? 6.555 7.004 2.562 1 98.94 86 ALA B CA 1
ATOM 1913 C C . ALA B 1 86 ? 6.383 5.953 3.654 1 98.94 86 ALA B C 1
ATOM 1915 O O . ALA B 1 86 ? 5.648 6.172 4.621 1 98.94 86 ALA B O 1
ATOM 1916 N N . SER B 1 87 ? 7.023 4.828 3.516 1 98.88 87 SER B N 1
ATOM 1917 C CA . SER B 1 87 ? 7.066 3.771 4.523 1 98.88 87 SER B CA 1
ATOM 1918 C C . SER B 1 87 ? 8.297 2.885 4.34 1 98.88 87 SER B C 1
ATOM 1920 O O . SER B 1 87 ? 8.953 2.936 3.301 1 98.88 87 SER B O 1
ATOM 1922 N N . ASP B 1 88 ? 8.625 2.188 5.34 1 98.81 88 ASP B N 1
ATOM 1923 C CA . ASP B 1 88 ? 9.656 1.163 5.199 1 98.81 88 ASP B CA 1
ATOM 1924 C C . ASP B 1 88 ? 9.086 -0.228 5.473 1 98.81 88 ASP B C 1
ATOM 1926 O O . ASP B 1 88 ? 9.781 -1.092 6.016 1 98.81 88 ASP B O 1
ATOM 1930 N N . LEU B 1 89 ? 7.82 -0.417 5.113 1 98.31 89 LEU B N 1
ATOM 1931 C CA . LEU B 1 89 ? 7.094 -1.665 5.324 1 98.31 89 LEU B CA 1
ATOM 1932 C C . LEU B 1 89 ? 7.68 -2.787 4.473 1 98.31 89 LEU B C 1
ATOM 1934 O O . LEU B 1 89 ? 7.648 -3.953 4.871 1 98.31 89 LEU B O 1
ATOM 1938 N N . ALA B 1 90 ? 8.156 -2.43 3.268 1 98.38 90 ALA B N 1
ATOM 1939 C CA . ALA B 1 90 ? 8.711 -3.443 2.377 1 98.38 90 ALA B CA 1
ATOM 1940 C C . ALA B 1 90 ? 10.016 -4.004 2.936 1 98.38 90 ALA B C 1
ATOM 1942 O O . ALA B 1 90 ? 10.266 -5.211 2.859 1 98.38 90 ALA B O 1
ATOM 1943 N N . ARG B 1 91 ? 10.812 -3.16 3.438 1 97.75 91 ARG B N 1
ATOM 1944 C CA . ARG B 1 91 ? 12.086 -3.494 4.066 1 97.75 91 ARG B CA 1
ATOM 1945 C C . ARG B 1 91 ? 12.422 -2.512 5.188 1 97.75 91 ARG B C 1
ATOM 1947 O O . ARG B 1 91 ? 12.578 -1.314 4.941 1 97.75 91 ARG B O 1
ATOM 1954 N N . GLU B 1 92 ? 12.547 -3.074 6.383 1 97.56 92 GLU B N 1
ATOM 1955 C CA . GLU B 1 92 ? 12.82 -2.221 7.535 1 97.56 92 GLU B CA 1
ATOM 1956 C C . GLU B 1 92 ? 14.086 -1.393 7.316 1 97.56 92 GLU B C 1
ATOM 1958 O O . GLU B 1 92 ? 15.125 -1.929 6.934 1 97.56 92 GLU B O 1
ATOM 1963 N N . GLY B 1 93 ? 13.977 -0.085 7.531 1 97.62 93 GLY B N 1
ATOM 1964 C CA . GLY B 1 93 ? 15.109 0.824 7.418 1 97.62 93 GLY B CA 1
ATOM 1965 C C . GLY B 1 93 ? 15.242 1.442 6.039 1 97.62 93 GLY B C 1
ATOM 1966 O O . GLY B 1 93 ? 15.961 2.428 5.859 1 97.62 93 GLY B O 1
ATOM 1967 N N . LYS B 1 94 ? 14.57 0.928 5.105 1 98.25 94 LYS B N 1
ATOM 1968 C CA . LYS B 1 94 ? 14.594 1.462 3.744 1 98.25 94 LYS B CA 1
ATOM 1969 C C . LYS B 1 94 ? 13.25 2.086 3.379 1 98.25 94 LYS B C 1
ATOM 1971 O O . LYS B 1 94 ? 12.344 1.392 2.914 1 98.25 94 LYS B O 1
ATOM 1976 N N . PHE B 1 95 ? 13.234 3.393 3.553 1 98.81 95 PHE B N 1
ATOM 1977 C CA . PHE B 1 95 ? 11.984 4.082 3.254 1 98.81 95 PHE B CA 1
ATOM 1978 C C . PHE B 1 95 ? 11.82 4.281 1.752 1 98.81 95 PHE B C 1
ATOM 1980 O O . PHE B 1 95 ? 12.773 4.641 1.061 1 98.81 95 PHE B O 1
ATOM 1987 N N . MET B 1 96 ? 10.602 3.98 1.312 1 98.75 96 MET B N 1
ATOM 1988 C CA . MET B 1 96 ? 10.219 4.121 -0.089 1 98.75 96 MET B CA 1
ATOM 1989 C C . MET B 1 96 ? 8.922 4.906 -0.219 1 98.75 96 MET B C 1
ATOM 1991 O O . MET B 1 96 ? 8.125 4.961 0.721 1 98.75 96 MET B O 1
ATOM 1995 N N . TRP B 1 97 ? 8.867 5.582 -1.365 1 98.88 97 TRP B N 1
ATOM 1996 C CA . TRP B 1 97 ? 7.551 6.098 -1.738 1 98.88 97 TRP B CA 1
ATOM 1997 C C . TRP B 1 97 ? 6.652 4.98 -2.252 1 98.88 97 TRP B C 1
ATOM 1999 O O . TRP B 1 97 ? 6.875 4.445 -3.342 1 98.88 97 TRP B O 1
ATOM 2009 N N . HIS B 1 98 ? 5.664 4.707 -1.531 1 98.56 98 HIS B N 1
ATOM 2010 C CA . HIS B 1 98 ? 4.777 3.58 -1.803 1 98.56 98 HIS B CA 1
ATOM 2011 C C . HIS B 1 98 ? 4.129 3.711 -3.176 1 98.56 98 HIS B C 1
ATOM 2013 O O . HIS B 1 98 ? 4.082 2.744 -3.939 1 98.56 98 HIS B O 1
ATOM 2019 N N . PRO B 1 99 ? 3.65 4.914 -3.59 1 98 99 PRO B N 1
ATOM 2020 C CA . PRO B 1 99 ? 2.916 5.008 -4.855 1 98 99 PRO B CA 1
ATOM 2021 C C . PRO B 1 99 ? 3.805 4.773 -6.074 1 98 99 PRO B C 1
ATOM 2023 O O . PRO B 1 99 ? 3.316 4.363 -7.129 1 98 99 PRO B O 1
ATOM 2026 N N . THR B 1 100 ? 5.094 5.074 -5.941 1 97.75 100 THR B N 1
ATOM 2027 C CA . THR B 1 100 ? 5.953 5.02 -7.117 1 97.75 100 THR B CA 1
ATOM 2028 C C . THR B 1 100 ? 6.949 3.871 -7.008 1 97.75 100 THR B C 1
ATOM 2030 O O . THR B 1 100 ? 7.574 3.484 -8 1 97.75 100 THR B O 1
ATOM 2033 N N . GLY B 1 101 ? 7.133 3.342 -5.809 1 98.12 101 GLY B N 1
ATOM 2034 C CA . GLY B 1 101 ? 8.141 2.316 -5.586 1 98.12 101 GLY B CA 1
ATOM 2035 C C . GLY B 1 101 ? 9.555 2.855 -5.613 1 98.12 101 GLY B C 1
ATOM 2036 O O . GLY B 1 101 ? 10.516 2.088 -5.695 1 98.12 101 GLY B O 1
ATOM 2037 N N . LEU B 1 102 ? 9.664 4.133 -5.57 1 98.44 102 LEU B N 1
ATOM 2038 C CA . LEU B 1 102 ? 10.984 4.75 -5.629 1 98.44 102 LEU B CA 1
ATOM 2039 C C . LEU B 1 102 ? 11.523 5.02 -4.23 1 98.44 102 LEU B C 1
ATOM 2041 O O . LEU B 1 102 ? 10.75 5.145 -3.275 1 98.44 102 LEU B O 1
ATOM 2045 N N . ASP B 1 103 ? 12.773 5.18 -4.121 1 98.25 103 ASP B N 1
ATOM 2046 C CA . ASP B 1 103 ? 13.445 5.445 -2.85 1 98.25 103 ASP B CA 1
ATOM 2047 C C . ASP B 1 103 ? 13.125 6.855 -2.35 1 98.25 103 ASP B C 1
ATOM 2049 O O . ASP B 1 103 ? 12.961 7.777 -3.148 1 98.25 103 ASP B O 1
ATOM 2053 N N . VAL B 1 104 ? 13.078 6.988 -1.066 1 98.69 104 VAL B N 1
ATOM 2054 C CA . VAL B 1 104 ? 13.055 8.312 -0.448 1 98.69 104 VAL B CA 1
ATOM 2055 C C . VAL B 1 104 ? 14.453 8.914 -0.479 1 98.69 104 VAL B C 1
ATOM 2057 O O . VAL B 1 104 ? 15.367 8.422 0.182 1 98.69 104 VAL B O 1
ATOM 2060 N N . SER B 1 105 ? 14.562 9.992 -1.281 1 97.44 105 SER B N 1
ATOM 2061 C CA . SER B 1 105 ? 15.867 10.625 -1.427 1 97.44 105 SER B CA 1
ATOM 2062 C C . SER B 1 105 ? 15.891 12 -0.767 1 97.44 105 SER B C 1
ATOM 2064 O O . SER B 1 105 ? 16.953 12.594 -0.584 1 97.44 105 SER B O 1
ATOM 2066 N N . TYR B 1 106 ? 14.898 12.578 -0.588 1 98.44 106 TYR B N 1
ATOM 2067 C CA . TYR B 1 106 ? 14.688 13.773 0.214 1 98.44 106 TYR B CA 1
ATOM 2068 C C . TYR B 1 106 ? 13.852 13.461 1.449 1 98.44 106 TYR B C 1
ATOM 2070 O O . TYR B 1 106 ? 12.898 12.688 1.381 1 98.44 106 TYR B O 1
ATOM 2078 N N . SER B 1 107 ? 14.211 14 2.539 1 98.69 107 SER B N 1
ATOM 2079 C CA . SER B 1 107 ? 13.383 13.883 3.736 1 98.69 107 SER B CA 1
ATOM 2080 C C . SER B 1 107 ? 13.555 15.086 4.652 1 98.69 107 SER B C 1
ATOM 2082 O O . SER B 1 107 ? 14.602 15.734 4.641 1 98.69 107 SER B O 1
ATOM 2084 N N . LYS B 1 108 ? 12.602 15.453 5.367 1 98.69 108 LYS B N 1
ATOM 2085 C CA . LYS B 1 108 ? 12.633 16.469 6.41 1 98.69 108 LYS B CA 1
ATOM 2086 C C . LYS B 1 108 ? 12.336 15.867 7.781 1 98.69 108 LYS B C 1
ATOM 2088 O O . LYS B 1 108 ? 11.414 16.312 8.469 1 98.69 108 LYS B O 1
ATOM 2093 N N . TRP B 1 109 ? 13.148 14.922 8.172 1 98.75 109 TRP B N 1
ATOM 2094 C CA . TRP B 1 109 ? 12.953 14.18 9.414 1 98.75 109 TRP B CA 1
ATOM 2095 C C . TRP B 1 109 ? 13.078 15.094 10.625 1 98.75 109 TRP B C 1
ATOM 2097 O O . TRP B 1 109 ? 13.922 15.992 10.641 1 98.75 109 TRP B O 1
ATOM 2107 N N . ILE B 1 110 ? 12.289 14.82 11.617 1 97.81 110 ILE B N 1
ATOM 2108 C CA . ILE B 1 110 ? 12.609 15.336 12.938 1 97.81 110 ILE B CA 1
ATOM 2109 C C . ILE B 1 110 ? 13.984 14.852 13.375 1 97.81 110 ILE B C 1
ATOM 2111 O O . ILE B 1 110 ? 14.383 13.727 13.055 1 97.81 110 ILE B O 1
ATOM 2115 N N . ALA B 1 111 ? 14.648 15.688 14.125 1 95.56 111 ALA B N 1
ATOM 2116 C CA . ALA B 1 111 ? 15.93 15.242 14.664 1 95.56 111 ALA B CA 1
ATOM 2117 C C . ALA B 1 111 ? 15.781 13.945 15.445 1 95.56 111 ALA B C 1
ATOM 2119 O O . ALA B 1 111 ? 14.875 13.82 16.281 1 95.56 111 ALA B O 1
ATOM 2120 N N . GLY B 1 112 ? 16.609 12.969 15.117 1 96.56 112 GLY B N 1
ATOM 2121 C CA . GLY B 1 112 ? 16.578 11.695 15.82 1 96.56 112 GLY B CA 1
ATOM 2122 C C . GLY B 1 112 ? 15.656 10.68 15.156 1 96.56 112 GLY B C 1
ATOM 2123 O O . GLY B 1 112 ? 15.617 9.516 15.562 1 96.56 112 GLY B O 1
ATOM 2124 N N . MET B 1 113 ? 14.898 11.172 14.188 1 96.25 113 MET B N 1
ATOM 2125 C CA . MET B 1 113 ? 14.008 10.273 13.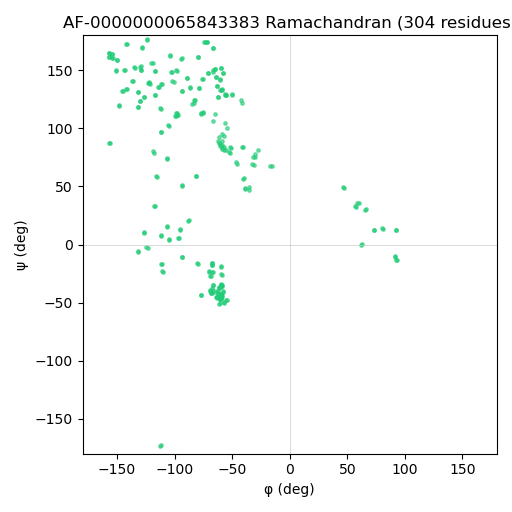453 1 96.25 113 MET B CA 1
ATOM 2126 C C . MET B 1 113 ? 14.578 9.961 12.07 1 96.25 113 MET B C 1
ATOM 2128 O O . MET B 1 113 ? 15.438 10.68 11.57 1 96.25 113 MET B O 1
ATOM 2132 N N . PRO B 1 114 ? 14.031 8.898 11.477 1 97.88 114 PRO B N 1
ATOM 2133 C CA . PRO B 1 114 ? 13.117 7.922 12.062 1 97.88 114 PRO B CA 1
ATOM 2134 C C . PRO B 1 114 ? 13.773 7.082 13.156 1 97.88 114 PRO B C 1
ATOM 2136 O O . PRO B 1 114 ? 14.969 6.789 13.086 1 97.88 114 PRO B O 1
ATOM 2139 N N . ASP B 1 115 ? 13.023 6.625 14.195 1 97.38 115 ASP B N 1
ATOM 2140 C CA . ASP B 1 115 ? 13.641 5.898 15.305 1 97.38 115 ASP B CA 1
ATOM 2141 C C . ASP B 1 115 ? 12.992 4.527 15.484 1 97.38 115 ASP B C 1
ATOM 2143 O O . ASP B 1 115 ? 13.422 3.744 16.344 1 97.38 115 ASP B O 1
ATOM 2147 N N . ASN B 1 116 ? 11.953 4.242 14.672 1 97.81 116 ASN B N 1
ATOM 2148 C CA . ASN B 1 116 ? 11.281 2.955 14.773 1 97.81 116 ASN B CA 1
ATOM 2149 C C . ASN B 1 116 ? 10.969 2.598 16.219 1 97.81 116 ASN B C 1
ATOM 2151 O O . ASN B 1 116 ? 11.258 1.486 16.672 1 97.81 116 ASN B O 1
ATOM 2155 N N . LYS B 1 117 ? 10.391 3.52 16.922 1 95.12 117 LYS B N 1
ATOM 2156 C CA . LYS B 1 117 ? 10.117 3.303 18.344 1 95.12 117 LYS B CA 1
ATOM 2157 C C . LYS B 1 117 ? 9.406 1.976 18.562 1 95.12 117 LYS B C 1
ATOM 2159 O O . LYS B 1 117 ? 8.445 1.651 17.859 1 95.12 117 LYS B O 1
ATOM 2164 N N . ASP B 1 118 ? 9.906 1.113 19.516 1 95.81 118 ASP B N 1
ATOM 2165 C CA . ASP B 1 118 ? 9.391 -0.194 19.906 1 95.81 118 ASP B CA 1
ATOM 2166 C C . ASP B 1 118 ? 9.422 -1.176 18.75 1 95.81 118 ASP B C 1
ATOM 2168 O O . ASP B 1 118 ? 8.914 -2.291 18.844 1 95.81 118 ASP B O 1
ATOM 2172 N N . GLY B 1 119 ? 9.867 -0.806 17.594 1 96.06 119 GLY B N 1
ATOM 2173 C CA . GLY B 1 119 ? 10.086 -1.694 16.453 1 96.06 119 GLY B CA 1
ATOM 2174 C C . GLY B 1 119 ? 8.883 -1.785 15.531 1 96.06 119 GLY B C 1
ATOM 2175 O O . GLY B 1 119 ? 8.844 -2.637 14.641 1 96.06 119 GLY B O 1
ATOM 2176 N N . TYR B 1 120 ? 7.867 -0.886 15.68 1 96 120 TYR B N 1
ATOM 2177 C CA . TYR B 1 120 ? 6.621 -1.082 14.953 1 96 120 TYR B CA 1
ATOM 2178 C C . TYR B 1 120 ? 6.25 0.165 14.156 1 96 120 TYR B C 1
ATOM 2180 O O . TYR B 1 120 ? 5.129 0.28 13.656 1 96 120 TYR B O 1
ATOM 2188 N N . GLU B 1 121 ? 7.176 1.141 14.047 1 98.44 121 GLU B N 1
ATOM 2189 C CA . GLU B 1 121 ? 6.898 2.373 13.32 1 98.44 121 GLU B CA 1
ATOM 2190 C C . GLU B 1 121 ? 7.461 2.312 11.898 1 98.44 121 GLU B C 1
ATOM 2192 O O . GLU B 1 121 ? 8.68 2.318 11.711 1 98.44 121 GLU B O 1
ATOM 2197 N N . HIS B 1 122 ? 6.539 2.26 10.891 1 98.69 122 HIS B N 1
ATOM 2198 C CA . HIS B 1 122 ? 7 2.02 9.523 1 98.69 122 HIS B CA 1
ATOM 2199 C C . HIS B 1 122 ? 6.375 3.014 8.547 1 98.69 122 HIS B C 1
ATOM 2201 O O . HIS B 1 122 ? 6.695 3.006 7.359 1 98.69 122 HIS B O 1
ATOM 2207 N N . CYS B 1 123 ? 5.477 3.811 8.977 1 98.94 123 CYS B N 1
ATOM 2208 C CA . CYS B 1 123 ? 4.75 4.727 8.109 1 98.94 123 CYS B CA 1
ATOM 2209 C C . CYS B 1 123 ? 5.031 6.176 8.484 1 98.94 123 CYS B C 1
ATOM 2211 O O . CYS B 1 123 ? 5.227 6.488 9.664 1 98.94 123 CYS B O 1
ATOM 2213 N N . VAL B 1 124 ? 5.008 7.082 7.562 1 98.94 124 VAL B N 1
ATOM 2214 C CA . VAL B 1 124 ? 5.523 8.43 7.762 1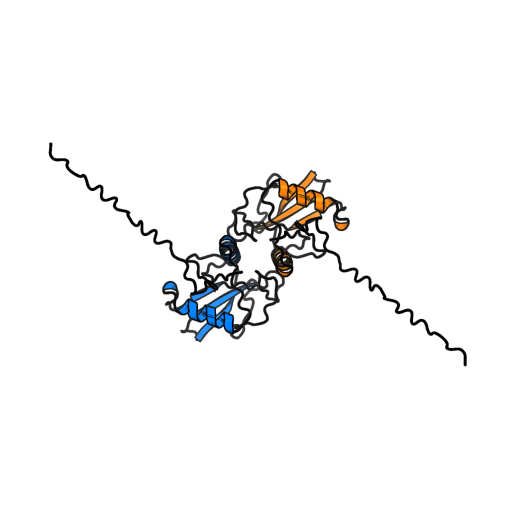 98.94 124 VAL B CA 1
ATOM 2215 C C . VAL B 1 124 ? 4.375 9.438 7.711 1 98.94 124 VAL B C 1
ATOM 2217 O O . VAL B 1 124 ? 3.492 9.336 6.855 1 98.94 124 VAL B O 1
ATOM 2220 N N . HIS B 1 125 ? 4.434 10.32 8.648 1 98.88 125 HIS B N 1
ATOM 2221 C CA . HIS B 1 125 ? 3.51 11.453 8.609 1 98.88 125 HIS B CA 1
ATOM 2222 C C . HIS B 1 125 ? 4.25 12.773 8.766 1 98.88 125 HIS B C 1
ATOM 2224 O O . HIS B 1 125 ? 5.363 12.812 9.297 1 98.88 125 HIS B O 1
ATOM 2230 N N . LEU B 1 126 ? 3.693 13.852 8.234 1 98.88 126 LEU B N 1
ATOM 2231 C CA . LEU B 1 126 ? 4.07 15.219 8.57 1 98.88 126 LEU B CA 1
ATOM 2232 C C . LEU B 1 126 ? 3.506 15.617 9.93 1 98.88 126 LEU B C 1
ATOM 2234 O O . LEU B 1 126 ? 2.361 15.289 10.25 1 98.88 126 LEU B O 1
ATOM 2238 N N . TRP B 1 127 ? 4.309 16.359 10.633 1 98.75 127 TRP B N 1
ATOM 2239 C CA . TRP B 1 127 ? 3.922 16.766 11.977 1 98.75 127 TRP B CA 1
ATOM 2240 C C . TRP B 1 127 ? 4.141 18.266 12.164 1 98.75 127 TRP B C 1
ATOM 2242 O O . TRP B 1 127 ? 5.246 18.766 11.969 1 98.75 127 TRP B O 1
ATOM 2252 N N . TYR B 1 128 ? 3.055 18.984 12.43 1 98.62 128 TYR B N 1
ATOM 2253 C CA . TYR B 1 128 ? 3.08 20.391 12.789 1 98.62 128 TYR B CA 1
ATOM 2254 C C . TYR B 1 128 ? 2.643 20.594 14.242 1 98.62 128 TYR B C 1
ATOM 2256 O O . TYR B 1 128 ? 1.514 20.266 14.602 1 98.62 128 TYR B O 1
ATOM 2264 N N . GLU B 1 129 ? 3.502 21.094 15.055 1 98.38 129 GLU B N 1
ATOM 2265 C CA . GLU B 1 129 ? 3.268 21.422 16.453 1 98.38 129 GLU B CA 1
ATOM 2266 C C . GLU B 1 129 ? 4.25 22.484 16.953 1 98.38 129 GLU B C 1
ATOM 2268 O O . GLU B 1 129 ? 5.234 22.156 17.625 1 98.38 129 GLU B O 1
ATOM 2273 N N . PRO B 1 130 ? 3.9 23.688 16.781 1 96.62 130 PRO B N 1
ATOM 2274 C CA . PRO B 1 130 ? 4.82 24.781 17.078 1 96.62 130 PRO B CA 1
ATOM 2275 C C . PRO B 1 130 ? 5.281 24.797 18.531 1 96.62 130 PRO B C 1
ATOM 2277 O O . PRO B 1 130 ? 6.422 25.172 18.828 1 96.62 130 PRO B O 1
ATOM 2280 N N . SER B 1 131 ? 4.434 24.422 19.469 1 97.75 131 SER B N 1
ATOM 2281 C CA . SER B 1 131 ? 4.781 24.438 20.875 1 97.75 131 SER B CA 1
ATOM 2282 C C . SER B 1 131 ? 5.977 23.531 21.172 1 97.75 131 SER B C 1
ATOM 2284 O O . SER B 1 131 ? 6.66 23.688 22.172 1 97.75 131 SER B O 1
ATOM 2286 N N . ARG B 1 132 ? 6.246 22.609 20.234 1 97.25 132 ARG B N 1
ATOM 2287 C CA . ARG B 1 132 ? 7.379 21.703 20.375 1 97.25 132 ARG B CA 1
ATOM 2288 C C . ARG B 1 132 ? 8.445 22 19.328 1 97.25 132 ARG B C 1
ATOM 2290 O O . ARG B 1 132 ? 9.32 21.172 19.062 1 97.25 132 ARG B O 1
ATOM 2297 N N . LEU B 1 133 ? 8.258 23.047 18.625 1 97.19 133 LEU B N 1
ATOM 2298 C CA . LEU B 1 133 ? 9.164 23.5 17.562 1 97.19 133 LEU B CA 1
ATOM 2299 C C . LEU B 1 133 ? 9.172 22.5 16.406 1 97.19 133 LEU B C 1
ATOM 2301 O O . LEU B 1 133 ? 10.211 22.281 15.789 1 97.19 133 LEU B O 1
ATOM 2305 N N . ILE B 1 134 ? 8.117 21.844 16.188 1 98.12 134 ILE B N 1
ATOM 2306 C CA . ILE B 1 134 ? 7.957 20.922 15.07 1 98.12 134 ILE B CA 1
ATOM 2307 C C . ILE B 1 134 ? 7.195 21.609 13.945 1 98.12 134 ILE B C 1
ATOM 2309 O O . ILE B 1 134 ? 6.047 22.031 14.125 1 98.12 134 ILE B O 1
ATOM 2313 N N . ASN B 1 135 ? 7.844 21.844 12.844 1 98.06 135 ASN B N 1
ATOM 2314 C CA . ASN B 1 135 ? 7.297 22.578 11.703 1 98.06 135 ASN B CA 1
ATOM 2315 C C . ASN B 1 135 ? 7.219 21.703 10.461 1 98.06 135 ASN B C 1
ATOM 2317 O O . ASN B 1 135 ? 8.031 21.828 9.547 1 98.06 135 ASN B O 1
ATOM 2321 N N . TRP B 1 136 ? 6.184 20.844 10.391 1 98.5 136 TRP B N 1
ATOM 2322 C CA . TRP B 1 136 ? 5.879 19.969 9.266 1 98.5 136 TRP B CA 1
ATOM 2323 C C . TRP B 1 136 ? 7.035 19.016 8.992 1 98.5 136 TRP B C 1
ATOM 2325 O O . TRP B 1 136 ? 7.363 18.75 7.84 1 98.5 136 TRP B O 1
ATOM 2335 N N . HIS B 1 137 ? 7.684 18.578 10.07 1 98.88 137 HIS B N 1
ATOM 2336 C CA . HIS B 1 137 ? 8.742 17.578 9.984 1 98.88 137 HIS B CA 1
ATOM 2337 C C . HIS B 1 137 ? 8.172 16.172 9.867 1 98.88 137 HIS B C 1
ATOM 2339 O O . HIS B 1 137 ? 6.98 15.953 10.117 1 98.88 137 HIS B O 1
ATOM 2345 N N . TRP B 1 138 ? 9.039 15.305 9.406 1 98.94 138 TRP B N 1
ATOM 2346 C CA . TRP B 1 138 ? 8.609 13.922 9.203 1 98.94 138 TRP B CA 1
ATOM 2347 C C . TRP B 1 138 ? 8.812 13.094 10.461 1 98.94 138 TRP B C 1
ATOM 2349 O O . TRP B 1 138 ? 9.812 13.266 11.172 1 98.94 138 TRP B O 1
ATOM 2359 N N . ASN B 1 139 ? 7.961 12.211 10.75 1 98.88 139 ASN B N 1
ATOM 2360 C CA . ASN B 1 139 ? 8.055 11.242 11.836 1 98.88 139 ASN B CA 1
ATOM 2361 C C . ASN B 1 139 ? 7.516 9.875 11.414 1 98.88 139 ASN B C 1
ATOM 2363 O O . ASN B 1 139 ? 6.5 9.789 10.719 1 98.88 139 ASN B O 1
ATOM 2367 N N . ASP B 1 140 ? 8.234 8.805 11.719 1 98.81 140 ASP B N 1
ATOM 2368 C CA . ASP B 1 140 ? 7.688 7.465 11.5 1 98.81 140 ASP B CA 1
ATOM 2369 C C . ASP B 1 140 ? 6.867 7.004 12.703 1 98.81 140 ASP B C 1
ATOM 2371 O O . ASP B 1 140 ? 7.27 7.207 13.852 1 98.81 140 ASP B O 1
ATOM 2375 N N . VAL B 1 141 ? 5.746 6.457 12.422 1 98.75 141 VAL B N 1
ATOM 2376 C CA . VAL B 1 141 ? 4.828 5.996 13.453 1 98.75 141 VAL B CA 1
ATOM 2377 C C . VAL B 1 141 ? 4.168 4.691 13.023 1 98.75 141 VAL B C 1
ATOM 2379 O O . VAL B 1 141 ? 4.441 4.184 11.93 1 98.75 141 VAL B O 1
ATOM 2382 N N . VAL B 1 142 ? 3.396 4.062 13.953 1 98.56 142 VAL B N 1
ATOM 2383 C CA . VAL B 1 142 ? 2.676 2.83 13.656 1 98.56 142 VAL B CA 1
ATOM 2384 C C . VAL B 1 142 ? 1.646 3.084 12.562 1 98.56 142 VAL B C 1
ATOM 2386 O O . VAL B 1 142 ? 0.942 4.098 12.586 1 98.56 142 VAL B O 1
ATOM 2389 N N . CYS B 1 143 ? 1.535 2.219 11.602 1 98.62 143 CYS B N 1
ATOM 2390 C CA . CYS B 1 143 ? 0.741 2.41 10.391 1 98.62 143 CYS B CA 1
ATOM 2391 C C . CYS B 1 143 ? -0.75 2.373 10.703 1 98.62 143 CYS B C 1
ATOM 2393 O O . CYS B 1 143 ? -1.558 2.947 9.977 1 98.62 143 CYS B O 1
ATOM 2395 N N . ALA B 1 144 ? -1.086 1.77 11.758 1 97.88 144 ALA B N 1
ATOM 2396 C CA . ALA B 1 144 ? -2.488 1.51 12.07 1 97.88 144 ALA B CA 1
ATOM 2397 C C . ALA B 1 144 ? -3.154 2.748 12.664 1 97.88 144 ALA B C 1
ATOM 2399 O O . ALA B 1 144 ? -4.383 2.809 12.766 1 97.88 144 ALA B O 1
ATOM 2400 N N . SER B 1 145 ? -2.348 3.754 13.133 1 98.38 145 SER B N 1
ATOM 2401 C CA . SER B 1 145 ? -2.939 4.953 13.711 1 98.38 145 SER B CA 1
ATOM 2402 C C . SER B 1 145 ? -3.736 5.734 12.672 1 98.38 145 SER B C 1
ATOM 2404 O O . SER B 1 145 ? -3.469 5.637 11.477 1 98.38 145 SER B O 1
ATOM 2406 N N . MET B 1 146 ? -4.742 6.438 13.172 1 98.69 146 MET B N 1
ATOM 2407 C CA . MET B 1 146 ? -5.625 7.191 12.289 1 98.69 146 MET B CA 1
ATOM 2408 C C . MET B 1 146 ? -5.156 8.633 12.148 1 98.69 146 MET B C 1
ATOM 2410 O O . MET B 1 146 ? -4.871 9.297 13.148 1 98.69 146 MET B O 1
ATOM 2414 N N . ARG B 1 147 ? -5.07 9.156 10.898 1 98.56 147 ARG B N 1
ATOM 2415 C CA . ARG B 1 147 ? -4.637 10.523 10.641 1 98.56 147 ARG B CA 1
ATOM 2416 C C . ARG B 1 147 ? -5.281 11.078 9.375 1 98.56 147 ARG B C 1
ATOM 2418 O O . ARG B 1 147 ? -5.77 10.32 8.539 1 98.56 147 ARG B O 1
ATOM 2425 N N . ARG B 1 148 ? -5.297 12.383 9.336 1 98.25 148 ARG B N 1
ATOM 2426 C CA . ARG B 1 148 ? -5.52 13.016 8.039 1 98.25 148 ARG B CA 1
ATOM 2427 C C . ARG B 1 148 ? -4.355 12.758 7.09 1 98.25 148 ARG B C 1
ATOM 2429 O O . ARG B 1 148 ? -3.359 12.141 7.477 1 98.25 148 ARG B O 1
ATOM 2436 N N . PHE B 1 149 ? -4.574 13.109 5.809 1 98.81 149 PHE B N 1
ATOM 2437 C CA . PHE B 1 149 ? -3.537 12.789 4.836 1 98.81 149 PHE B CA 1
ATOM 2438 C C . PHE B 1 149 ? -3.641 13.688 3.613 1 98.81 149 PHE B C 1
ATOM 2440 O O . PHE B 1 149 ? -4.605 14.445 3.471 1 98.81 149 PHE B O 1
ATOM 2447 N N . VAL B 1 150 ? -2.619 13.695 2.867 1 98.81 150 VAL B N 1
ATOM 2448 C CA . VAL B 1 150 ? -2.553 14.508 1.653 1 98.81 150 VAL B CA 1
ATOM 2449 C C . VAL B 1 150 ? -2.418 13.594 0.434 1 98.81 150 VAL B C 1
ATOM 2451 O O . VAL B 1 150 ? -1.62 12.656 0.439 1 98.81 150 VAL B O 1
ATOM 2454 N N . CYS B 1 151 ? -3.256 13.797 -0.531 1 98.56 151 CYS B N 1
ATOM 2455 C CA . CYS B 1 151 ? -3.182 13.133 -1.825 1 98.56 151 CYS B CA 1
ATOM 2456 C C . CYS B 1 151 ? -2.498 14.016 -2.857 1 98.56 151 CYS B C 1
ATOM 2458 O O . CYS B 1 151 ? -2.562 15.242 -2.768 1 98.56 151 CYS B O 1
ATOM 2460 N N . GLU B 1 152 ? -1.866 13.336 -3.752 1 98.56 152 GLU B N 1
ATOM 2461 C CA . GLU B 1 152 ? -1.194 14.016 -4.859 1 98.56 152 GLU B CA 1
ATOM 2462 C C . GLU B 1 152 ? -1.718 13.523 -6.203 1 98.56 152 GLU B C 1
ATOM 2464 O O . GLU B 1 152 ? -1.941 12.328 -6.391 1 98.56 152 GLU B O 1
ATOM 2469 N N . GLN B 1 153 ? -1.893 14.484 -7.141 1 94.44 153 GLN B N 1
ATOM 2470 C CA . GLN B 1 153 ? -2.248 14.094 -8.5 1 94.44 153 GLN B CA 1
ATOM 2471 C C . GLN B 1 153 ? -1.155 13.234 -9.125 1 94.44 153 GLN B C 1
ATOM 2473 O O . GLN B 1 153 ? 0.03 13.555 -9.031 1 94.44 153 GLN B O 1
ATOM 2478 N N . ALA B 1 154 ? -1.537 12 -9.664 1 80.88 154 ALA B N 1
ATOM 2479 C CA . ALA B 1 154 ? -0.599 11.039 -10.234 1 80.88 154 ALA B CA 1
ATOM 2480 C C . ALA B 1 154 ? -0.048 11.531 -11.57 1 80.88 154 ALA B C 1
ATOM 2482 O O . ALA B 1 154 ? -0.724 12.258 -12.297 1 80.88 154 ALA B O 1
#

Radius of gyration: 25.12 Å; Cα contacts (8 Å, |Δi|>4): 598; chains: 2; bounding box: 115×68×69 Å

Foldseek 3Di:
DPPPPPPPPPPPPPPCPVVQDWQADPVRFKTWRSFKFFQVVQQVVLVVVQWGFADDQDPVSLVVVLVSLVPDPVNPDQKAKAFGQWWCVVDPPFIDRNVVRHGRPDFQADVPPPPCVVVQFTTKIFMDHVVVPRRRHIYTGHRGDMHIYMTGND/DPPPPPPPPPPPPVPVPVVQDWQADPVRFKTWRNFKFFQVVQQVVLVVVQWGFADDQDPVSLVVVLVSLVPDPVNPDQKAKAFGQWWCVVDPPFIDRNVVRHGRPDFQADVPPPPCVVVQFTTKIFMDHVVVPRRRHIYTGHRGDMHIYMTGND

Solvent-accessible surface area (backbone atoms only — not comparable to full-atom values): 16735 Å² total; per-residue (Å²): 134,85,80,75,78,78,77,76,75,75,71,71,68,71,67,69,69,73,58,77,65,57,53,55,45,96,82,50,47,41,33,34,56,74,56,69,29,21,52,61,30,41,36,16,53,19,21,52,69,69,28,24,27,23,74,53,70,38,70,65,51,45,49,52,52,52,56,51,46,71,68,36,73,90,50,74,54,76,62,41,54,29,37,39,23,37,28,18,75,58,40,83,88,49,48,24,26,50,67,47,39,40,73,62,82,41,81,56,53,36,90,80,43,71,64,36,65,98,73,57,26,34,26,32,25,34,32,32,26,64,95,74,72,31,76,60,23,33,43,49,34,52,44,78,52,74,34,33,36,37,26,21,57,113,135,87,81,76,77,77,77,76,74,75,72,72,66,71,68,70,69,73,56,78,64,53,52,55,45,97,82,50,46,41,33,34,56,73,56,69,30,21,51,62,31,41,35,15,53,19,21,53,70,68,28,25,27,23,73,53,70,38,71,66,51,46,48,51,52,52,56,51,45,70,67,36,74,90,49,75,53,77,63,43,55,30,38,40,24,38,30,18,75,57,40,84,88,50,47,24,25,50,68,47,39,40,72,62,82,39,80,55,54,35,89,80,42,73,65,35,65,98,73,58,27,36,26,30,26,34,32,31,26,64,96,75,71,32,79,60,23,32,41,48,33,52,42,78,51,73,35,35,37,36,25,20,57,114

Organism: Aedes aegypti (NCBI:txid7159)